Protein AF-A0A8S3Q4E6-F1 (afdb_monomer_lite)

Foldseek 3Di:
DDDDDDPPPPPPPPPPPPPPLPWDQLQAQFDKDKPAFAVPDCQQGLRLQRPPDLDQECDVNGLKHKHYFQDLKIKMKGFSVDKAFFFKKKFAHHDDPPAQQLPAFKWKWFFEDQDPDPVSVVVGPTQGQDTGHGGDDRMDMGGGPGRRMHRMIMIIHDRDPDPVNSRRMDMTSYMTTIDRQDCPDPVSVPPPDPDDDDDDDDDDDDDDDPDDPPPDPPPPDDPVNVVVVVVVVVVVVVVVVVPPPCPDPVVVPPDPPPPDPPPVVVVVVVVVVVVVVVVVVVVVVVVVVVVVVVVVVVVPD

Organism: Mytilus edulis (NCBI:txid6550)

Sequence (301 aa):
MEGKFMLCVAISIQFDIVLTLGQTNLALNKECRQSSQLFSNSKYSPGVAVDGDTQQKMKQEASCSHTEHYEPFNWWTVDLGQQYTVDTITIYNRADPCCDDRLADYDVLVYNPVISTWEDYNKSTPDICYHHDGISPLVINITCPTGTIGRFVQIYKQNGVDFNITEQPLTLCEVEVYGPRNLTDPADTVIETTTGNILSTDESICQCPCVSSAFAWSSNYTKEELQIIMSEELEDLKRELRVRRSILTSSLRKLNSAGDNRTSSKSIGIAAAIFLIIVVCLIILLDLIRLKSIKVKRKTF

pLDDT: mean 74.48, std 20.51, range [30.3, 98.5]

Radius of gyration: 36.15 Å; chains: 1; bounding box: 124×59×102 Å

Structure (mmCIF, N/CA/C/O backbone):
data_AF-A0A8S3Q4E6-F1
#
_entry.id   AF-A0A8S3Q4E6-F1
#
loop_
_atom_site.group_PDB
_atom_site.id
_atom_site.type_symbol
_atom_site.label_atom_id
_atom_site.label_alt_id
_atom_site.label_comp_id
_atom_site.label_asym_id
_atom_site.label_entity_id
_atom_site.label_seq_id
_atom_site.pdbx_PDB_ins_code
_atom_site.Cartn_x
_atom_site.Cartn_y
_atom_site.Cartn_z
_atom_site.occupancy
_atom_site.B_iso_or_equiv
_atom_site.auth_seq_id
_atom_site.auth_comp_id
_atom_site.auth_asym_id
_atom_site.auth_atom_id
_atom_site.pdbx_PDB_model_num
ATOM 1 N N . MET A 1 1 ? -52.135 -29.597 50.156 1.00 36.91 1 MET A N 1
ATOM 2 C CA . MET A 1 1 ? -52.258 -30.431 48.943 1.00 3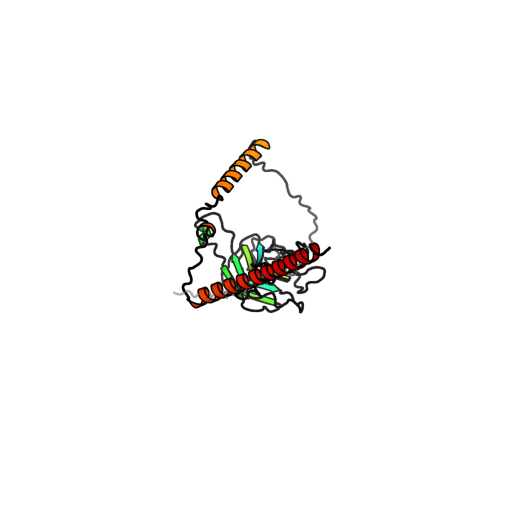6.91 1 MET A CA 1
ATOM 3 C C . MET A 1 1 ? -53.313 -29.761 48.077 1.00 36.91 1 MET A C 1
ATOM 5 O O . MET A 1 1 ? -54.443 -29.705 48.522 1.00 36.91 1 MET A O 1
ATOM 9 N N . GLU A 1 2 ? -53.065 -29.104 46.953 1.00 40.19 2 GLU A N 1
ATOM 10 C CA . GLU A 1 2 ? -51.882 -28.845 46.132 1.00 40.19 2 GLU A CA 1
ATOM 11 C C . GLU A 1 2 ? -52.171 -27.537 45.375 1.00 40.19 2 GLU A C 1
ATOM 13 O O . GLU A 1 2 ? -53.298 -27.314 44.933 1.00 40.19 2 GLU A O 1
ATOM 18 N N . GLY A 1 3 ? -51.173 -26.662 45.249 1.00 41.66 3 GLY A N 1
ATOM 19 C CA . GLY A 1 3 ? -51.249 -25.501 44.367 1.00 41.66 3 GLY A CA 1
ATOM 20 C C . GLY A 1 3 ? -50.955 -25.903 42.922 1.00 41.66 3 GLY A C 1
ATOM 21 O O . GLY A 1 3 ? -50.083 -26.731 42.674 1.00 41.66 3 GLY A O 1
ATOM 22 N N . LYS A 1 4 ? -51.648 -25.287 41.964 1.00 48.62 4 LYS A N 1
ATOM 23 C CA . LYS A 1 4 ? -51.261 -25.269 40.545 1.00 48.62 4 LYS A CA 1
ATOM 24 C C . LYS A 1 4 ? -51.321 -23.815 40.085 1.00 48.62 4 LYS A C 1
ATOM 26 O O . LYS A 1 4 ? -52.395 -23.253 39.931 1.00 48.62 4 LYS A O 1
ATOM 31 N N . PHE A 1 5 ? -50.208 -23.104 40.251 1.00 38.41 5 PHE A N 1
ATOM 32 C CA . PHE A 1 5 ? -49.251 -22.788 39.183 1.00 38.41 5 PHE A CA 1
ATOM 33 C C . PHE A 1 5 ? -49.909 -22.072 38.002 1.00 38.41 5 PHE A C 1
ATOM 35 O O . PHE A 1 5 ? -50.321 -22.665 37.010 1.00 38.41 5 PHE A O 1
ATOM 42 N N . MET A 1 6 ? -49.971 -20.752 38.166 1.00 41.91 6 MET A N 1
ATOM 43 C CA . MET A 1 6 ? -50.102 -19.757 37.116 1.00 41.91 6 MET A CA 1
ATOM 44 C C . MET A 1 6 ? -48.942 -19.949 36.130 1.00 41.91 6 MET A C 1
ATOM 46 O O . MET A 1 6 ? -47.801 -19.596 36.429 1.00 41.91 6 MET A O 1
ATOM 50 N N . LEU A 1 7 ? -49.217 -20.562 34.979 1.00 35.97 7 LEU A N 1
ATOM 51 C CA . LEU A 1 7 ? -48.253 -20.672 33.890 1.00 35.97 7 LEU A CA 1
ATOM 52 C C . LEU A 1 7 ? -48.203 -19.312 33.180 1.00 35.97 7 LEU A C 1
ATOM 54 O O . LEU A 1 7 ? -48.937 -19.053 32.230 1.00 35.97 7 LEU A O 1
ATOM 58 N N . CYS A 1 8 ? -47.375 -18.405 33.694 1.00 38.16 8 CYS A N 1
ATOM 59 C CA . CYS A 1 8 ? -46.964 -17.230 32.942 1.00 38.16 8 CYS A CA 1
ATOM 60 C C . CYS A 1 8 ? -46.037 -17.743 31.836 1.00 38.16 8 CYS A C 1
ATOM 62 O O . CYS A 1 8 ? -44.874 -18.055 32.089 1.00 38.16 8 CYS A O 1
ATOM 64 N N . VAL A 1 9 ? -46.570 -17.930 30.628 1.00 40.38 9 VAL A N 1
ATOM 65 C CA . VAL A 1 9 ? -45.743 -18.177 29.447 1.00 40.38 9 VAL A CA 1
ATOM 66 C C . VAL A 1 9 ? -45.017 -16.865 29.171 1.00 40.38 9 VAL A C 1
ATOM 68 O O . VAL A 1 9 ? -45.508 -16.004 28.447 1.00 40.38 9 VAL A O 1
ATOM 71 N N . ALA A 1 10 ? -43.857 -16.688 29.800 1.00 41.94 10 ALA A N 1
ATOM 72 C CA . ALA A 1 10 ? -42.862 -15.756 29.317 1.00 41.94 10 ALA A CA 1
ATOM 73 C C . ALA A 1 10 ? -42.408 -16.310 27.966 1.00 41.94 10 ALA A C 1
ATOM 75 O O . ALA A 1 10 ? -41.518 -17.156 27.888 1.00 41.94 10 ALA A O 1
ATOM 76 N N . ILE A 1 11 ? -43.091 -15.891 26.899 1.00 41.22 11 ILE A N 1
ATOM 77 C CA . ILE A 1 11 ? -42.547 -15.975 25.552 1.00 41.22 11 ILE A CA 1
ATOM 78 C C . ILE A 1 11 ? -41.305 -15.097 25.621 1.00 41.22 11 ILE A C 1
ATOM 80 O O . ILE A 1 11 ? -41.383 -13.872 25.548 1.00 41.22 11 ILE A O 1
ATOM 84 N N . SER A 1 12 ? -40.167 -15.733 25.882 1.00 44.69 12 SER A N 1
ATOM 85 C CA . SER A 1 12 ? -38.865 -15.140 25.660 1.00 44.69 12 SER A CA 1
ATOM 86 C C . SER A 1 12 ? -38.784 -14.984 24.150 1.00 44.69 12 SER A C 1
ATOM 88 O O . SER A 1 12 ? -38.392 -15.893 23.424 1.00 44.69 12 SER A O 1
ATOM 90 N N . ILE A 1 13 ? -39.308 -13.860 23.662 1.00 44.09 13 ILE A N 1
ATOM 91 C CA . ILE A 1 13 ? -38.964 -13.358 22.347 1.00 44.09 13 ILE A CA 1
ATOM 92 C C . ILE A 1 13 ? -37.502 -12.994 22.525 1.00 44.09 13 ILE A C 1
ATOM 94 O O . ILE A 1 13 ? -37.169 -11.910 23.003 1.00 44.09 13 ILE A O 1
ATOM 98 N N . GLN A 1 14 ? -36.637 -13.965 22.257 1.00 45.12 14 GLN A N 1
ATOM 99 C CA . GLN A 1 14 ? -35.240 -13.714 22.009 1.00 45.12 14 GLN A CA 1
ATOM 100 C C . GLN A 1 14 ? -35.260 -12.885 20.732 1.00 45.12 14 GLN A C 1
ATOM 102 O O . GLN A 1 14 ? -35.326 -13.393 19.617 1.00 45.12 14 GLN A O 1
ATOM 107 N N . PHE A 1 15 ? -35.401 -11.575 20.927 1.00 41.41 15 PHE A N 1
ATOM 108 C CA . PHE A 1 15 ? -35.005 -10.587 19.959 1.00 41.41 15 PHE A CA 1
ATOM 109 C C . PHE A 1 15 ? -33.514 -10.853 19.783 1.00 41.41 15 PHE A C 1
ATOM 111 O O . PHE A 1 15 ? -32.678 -10.269 20.471 1.00 41.41 15 PHE A O 1
ATOM 118 N N . ASP A 1 16 ? -33.191 -11.780 18.885 1.00 42.78 16 ASP A N 1
ATOM 119 C CA . ASP A 1 16 ? -31.965 -11.713 18.122 1.00 42.78 16 ASP A CA 1
ATOM 120 C C . ASP A 1 16 ? -32.090 -10.403 17.351 1.00 42.78 16 ASP A C 1
ATOM 122 O O . ASP A 1 16 ? -32.522 -10.339 16.199 1.00 42.78 16 ASP A O 1
ATOM 126 N N . ILE A 1 17 ? -31.790 -9.309 18.052 1.00 41.97 17 ILE A N 1
ATOM 127 C CA . ILE A 1 17 ? -31.285 -8.112 17.430 1.00 41.97 17 ILE A CA 1
ATOM 128 C C . ILE A 1 17 ? -30.020 -8.623 16.751 1.00 41.97 17 ILE A C 1
ATOM 130 O O . ILE A 1 17 ? -28.937 -8.661 17.331 1.00 41.97 17 ILE A O 1
ATOM 134 N N . VAL A 1 18 ? -30.178 -9.062 15.505 1.00 43.50 18 VAL A N 1
ATOM 135 C CA . VAL A 1 18 ? -29.136 -8.912 14.511 1.00 43.50 18 VAL A CA 1
ATOM 136 C C . VAL A 1 18 ? -28.958 -7.403 14.441 1.00 43.50 18 VAL A C 1
ATOM 138 O O . VAL A 1 18 ? -29.589 -6.711 13.648 1.00 43.50 18 VAL A O 1
ATOM 141 N N . LEU A 1 19 ? -28.162 -6.872 15.372 1.00 44.94 19 LEU A N 1
ATOM 142 C CA . LEU A 1 19 ? -27.438 -5.642 15.162 1.00 44.94 19 LEU A CA 1
ATOM 143 C C . LEU A 1 19 ? -26.653 -5.976 13.905 1.00 44.94 19 LEU A C 1
ATOM 145 O O . LEU A 1 19 ? -25.631 -6.657 13.960 1.00 44.94 19 LEU A O 1
ATOM 149 N N . THR A 1 20 ? -27.180 -5.572 12.753 1.00 46.16 20 THR A N 1
ATOM 150 C CA . THR A 1 20 ? -26.345 -5.290 11.602 1.00 46.16 20 THR A CA 1
ATOM 151 C C . THR A 1 20 ? -25.416 -4.196 12.099 1.00 46.16 20 THR A C 1
ATOM 153 O O . THR A 1 20 ? -25.747 -3.012 12.033 1.00 46.16 20 THR A O 1
ATOM 156 N N . LEU A 1 21 ? -24.326 -4.605 12.754 1.00 58.53 21 LEU A N 1
ATOM 157 C CA . LEU A 1 21 ? -23.203 -3.752 13.074 1.00 58.53 21 LEU A CA 1
ATOM 158 C C . LEU A 1 21 ? -22.780 -3.225 11.714 1.00 58.53 21 LEU A C 1
ATOM 160 O O . LEU A 1 21 ? -22.199 -3.957 10.917 1.00 58.53 21 LEU A O 1
ATOM 164 N N . GLY A 1 22 ? -23.215 -2.005 11.397 1.00 66.12 22 GLY A N 1
ATOM 165 C CA . GLY A 1 22 ? -22.770 -1.345 10.185 1.00 66.12 22 GLY A CA 1
ATOM 166 C C . GLY A 1 22 ? -21.251 -1.363 10.218 1.00 66.12 22 GLY A C 1
ATOM 167 O O . GLY A 1 22 ? -20.666 -1.061 11.255 1.00 66.12 22 GLY A O 1
ATOM 168 N N . GLN A 1 23 ? -20.629 -1.789 9.131 1.00 73.56 23 GLN A N 1
ATOM 169 C CA . GLN A 1 23 ? -19.192 -1.651 8.979 1.00 73.56 23 GLN A CA 1
ATOM 170 C C . GLN A 1 23 ? -18.914 -0.220 8.516 1.00 73.56 23 GLN A C 1
ATOM 172 O O . GLN A 1 23 ? -19.626 0.306 7.658 1.00 73.56 23 GLN A O 1
ATOM 177 N N . THR A 1 24 ? -17.908 0.418 9.103 1.00 85.88 24 THR A N 1
ATOM 178 C CA . THR A 1 24 ? -17.432 1.740 8.676 1.00 85.88 24 THR A CA 1
ATOM 179 C C . THR A 1 24 ? -16.111 1.568 7.932 1.00 85.88 24 THR A C 1
ATOM 181 O O . THR A 1 24 ? -15.313 0.713 8.313 1.00 85.88 24 THR A O 1
ATOM 184 N N . ASN A 1 25 ? -15.871 2.370 6.886 1.00 94.62 25 ASN A N 1
ATOM 185 C CA . ASN A 1 25 ? -14.547 2.451 6.268 1.00 94.62 25 ASN A CA 1
ATOM 186 C C . ASN A 1 25 ? -13.591 3.201 7.213 1.00 94.62 25 ASN A C 1
ATOM 188 O O . ASN A 1 25 ? -13.600 4.429 7.291 1.00 94.62 25 ASN A O 1
ATOM 192 N N . LEU A 1 26 ? -12.772 2.441 7.930 1.00 95.62 26 LEU A N 1
ATOM 193 C CA . LEU A 1 26 ? -11.795 2.894 8.915 1.00 95.62 26 LEU A CA 1
ATOM 194 C C . LEU A 1 26 ? -10.615 3.647 8.285 1.00 95.62 26 LEU A C 1
ATOM 196 O O . LEU A 1 26 ? -9.946 4.409 8.983 1.00 95.62 26 LEU A O 1
ATOM 200 N N . ALA A 1 27 ? -10.344 3.426 6.995 1.00 97.38 27 ALA A N 1
ATOM 201 C CA . ALA A 1 27 ? -9.222 4.035 6.283 1.00 97.38 27 ALA A CA 1
ATOM 202 C C . ALA A 1 27 ? -9.534 5.436 5.741 1.00 97.38 27 ALA A C 1
ATOM 204 O O . ALA A 1 27 ? -8.603 6.195 5.478 1.00 97.38 27 ALA A O 1
ATOM 205 N N . LEU A 1 28 ? -10.816 5.798 5.619 1.00 96.81 28 LEU A N 1
ATOM 206 C CA . LEU A 1 28 ? -11.255 7.046 4.996 1.00 96.81 28 LEU A CA 1
ATOM 207 C C . LEU A 1 28 ? -10.559 8.275 5.612 1.00 96.81 28 LEU A C 1
ATOM 209 O O . LEU A 1 28 ? -10.665 8.536 6.814 1.00 96.81 28 LEU A O 1
ATOM 213 N N . ASN A 1 29 ? -9.874 9.046 4.763 1.00 96.38 29 ASN A N 1
ATOM 214 C CA . ASN A 1 29 ? -9.105 10.251 5.086 1.00 96.38 29 ASN A CA 1
ATOM 215 C C . ASN A 1 29 ? -8.030 10.063 6.173 1.00 96.38 29 ASN A C 1
ATOM 217 O O . ASN A 1 29 ? -7.667 11.017 6.869 1.00 96.38 29 ASN A O 1
ATOM 221 N N . LYS A 1 30 ? -7.525 8.839 6.355 1.00 96.75 30 LYS A N 1
ATOM 222 C CA . LYS A 1 30 ? -6.446 8.559 7.303 1.00 96.75 30 LYS A CA 1
ATOM 223 C C . LYS A 1 30 ? -5.068 8.864 6.719 1.00 96.75 30 LYS A C 1
ATOM 225 O O . LYS A 1 30 ? -4.860 8.949 5.510 1.00 96.75 30 LYS A O 1
ATOM 230 N N . GLU A 1 31 ? -4.100 9.014 7.616 1.00 97.56 31 GLU A N 1
ATOM 231 C CA . GLU A 1 31 ? -2.704 9.260 7.261 1.00 97.56 31 GLU A CA 1
ATOM 232 C C . GLU A 1 31 ? -2.115 8.051 6.527 1.00 97.56 31 GLU A C 1
ATOM 234 O O . GLU A 1 31 ? -2.154 6.924 7.025 1.00 97.56 31 GLU A O 1
ATOM 239 N N . CYS A 1 32 ? -1.529 8.293 5.355 1.00 97.69 32 CYS A N 1
ATOM 240 C CA . CYS A 1 32 ? -0.968 7.244 4.509 1.00 97.69 32 CYS A CA 1
ATOM 241 C C . CYS A 1 32 ? 0.498 7.515 4.161 1.00 97.69 32 CYS A C 1
ATOM 243 O O . CYS A 1 32 ? 0.961 8.656 4.104 1.00 97.69 32 CYS A O 1
ATOM 245 N N . ARG A 1 33 ? 1.248 6.445 3.899 1.00 97.12 33 ARG A N 1
ATOM 246 C CA . ARG A 1 33 ? 2.645 6.470 3.452 1.00 97.12 33 ARG A CA 1
ATOM 247 C C . ARG A 1 33 ? 2.837 5.467 2.326 1.00 97.12 33 ARG A C 1
ATOM 249 O O . ARG A 1 33 ? 2.123 4.479 2.243 1.00 97.12 33 ARG A O 1
ATOM 256 N N . GLN A 1 34 ? 3.833 5.701 1.490 1.00 96.94 34 GLN A N 1
ATOM 257 C CA . GLN A 1 34 ? 4.255 4.761 0.456 1.00 96.94 34 GLN A CA 1
ATOM 258 C C . GLN A 1 34 ? 5.774 4.799 0.311 1.00 96.94 34 GLN A C 1
ATOM 260 O O . GLN A 1 34 ? 6.409 5.755 0.765 1.00 96.94 34 GLN A O 1
ATOM 265 N N . SER A 1 35 ? 6.341 3.761 -0.300 1.00 95.19 35 SER A N 1
ATOM 266 C CA . SER A 1 35 ? 7.788 3.576 -0.465 1.00 95.19 35 SER A CA 1
ATOM 267 C C . SER A 1 35 ? 8.458 4.760 -1.159 1.00 95.19 35 SER A C 1
ATOM 269 O O . SER A 1 35 ? 9.470 5.292 -0.699 1.00 95.19 35 SER A O 1
ATOM 271 N N . SER A 1 36 ? 7.823 5.227 -2.225 1.00 94.50 36 SER A N 1
ATOM 272 C CA . SER A 1 36 ? 8.218 6.377 -3.019 1.00 94.50 36 SER A CA 1
ATOM 273 C C . SER A 1 36 ? 6.991 6.979 -3.695 1.00 94.50 36 SER A C 1
ATOM 275 O O . SER A 1 36 ? 5.903 6.411 -3.666 1.00 94.50 36 SER A O 1
ATOM 277 N N . GLN A 1 37 ? 7.149 8.152 -4.298 1.00 93.69 37 GLN A N 1
ATOM 278 C CA . GLN A 1 37 ? 6.070 8.849 -4.987 1.00 93.69 37 GLN A CA 1
ATOM 279 C C . GLN A 1 37 ? 6.543 9.259 -6.372 1.00 93.69 37 GLN A C 1
ATOM 281 O O . GLN A 1 37 ? 7.567 9.938 -6.484 1.00 93.69 37 GLN A O 1
ATOM 286 N N . LEU A 1 38 ? 5.771 8.901 -7.400 1.00 91.75 38 LEU A N 1
ATOM 287 C CA . LEU A 1 38 ? 6.118 9.173 -8.792 1.00 91.75 38 LEU A CA 1
ATOM 288 C C . LEU A 1 38 ? 6.429 10.664 -9.014 1.00 91.75 38 LEU A C 1
ATOM 290 O O . LEU A 1 38 ? 5.589 11.542 -8.781 1.00 91.75 38 LEU A O 1
ATOM 294 N N . PHE A 1 39 ? 7.647 10.953 -9.470 1.00 89.06 39 PHE A N 1
ATOM 295 C CA . PHE A 1 39 ? 8.175 12.298 -9.726 1.00 89.06 39 PHE A CA 1
ATOM 296 C C . PHE A 1 39 ? 8.054 13.278 -8.548 1.00 89.06 39 PHE A C 1
ATOM 298 O O . PHE A 1 39 ? 8.027 14.494 -8.761 1.00 89.06 39 PHE A O 1
ATOM 305 N N . SER A 1 40 ? 7.930 12.780 -7.313 1.00 89.06 40 SER A N 1
ATOM 306 C CA . SER A 1 40 ? 7.630 13.596 -6.127 1.00 89.06 40 SER A CA 1
ATOM 307 C C . SER A 1 40 ? 6.394 14.492 -6.303 1.00 89.06 40 SER A C 1
ATOM 309 O O . SER A 1 40 ? 6.276 15.548 -5.683 1.00 89.06 40 SER A O 1
ATOM 311 N N . ASN A 1 41 ? 5.447 14.085 -7.152 1.00 89.62 41 ASN A N 1
ATOM 312 C CA . ASN A 1 41 ? 4.272 14.879 -7.492 1.00 89.62 41 ASN A CA 1
ATOM 313 C C . ASN A 1 41 ? 3.132 14.584 -6.514 1.00 89.62 41 ASN A C 1
ATOM 315 O O . ASN A 1 41 ? 2.706 13.437 -6.403 1.00 89.62 41 ASN A O 1
ATOM 319 N N . SER A 1 42 ? 2.624 15.612 -5.827 1.00 88.88 42 SER A N 1
ATOM 320 C CA . SER A 1 42 ? 1.563 15.477 -4.816 1.00 88.88 42 SER A CA 1
ATOM 321 C C . SER A 1 42 ? 0.270 14.861 -5.352 1.00 88.88 42 SER A C 1
ATOM 323 O O . SER A 1 42 ? -0.508 14.321 -4.575 1.00 88.88 42 SER A O 1
ATOM 325 N N . LYS A 1 43 ? 0.055 14.887 -6.672 1.00 89.00 43 LYS A N 1
ATOM 326 C CA . LYS A 1 43 ? -1.059 14.181 -7.313 1.00 89.00 43 LYS A CA 1
ATOM 327 C C . LYS A 1 43 ? -1.027 12.673 -7.046 1.00 89.00 43 LYS A C 1
ATOM 329 O O . LYS A 1 43 ? -2.071 12.082 -6.853 1.00 89.00 43 LYS A O 1
ATOM 334 N N . TYR A 1 44 ? 0.152 12.061 -6.981 1.00 92.75 44 TYR A N 1
ATOM 335 C CA . TYR A 1 44 ? 0.305 10.616 -6.766 1.00 92.75 44 TYR A CA 1
ATOM 336 C C . TYR A 1 44 ? 0.556 10.262 -5.298 1.00 92.75 44 TYR A C 1
ATOM 338 O O . TYR A 1 44 ? 1.182 9.241 -5.001 1.00 92.75 44 TYR A O 1
ATOM 346 N N . SER A 1 45 ? 0.143 11.146 -4.386 1.00 94.62 45 SER A N 1
ATOM 347 C CA . SER A 1 45 ? 0.340 10.958 -2.952 1.00 94.62 45 SER A CA 1
ATOM 348 C C . SER A 1 45 ? -0.388 9.714 -2.442 1.00 94.62 45 SER A C 1
ATOM 350 O O . SER A 1 45 ? -1.394 9.315 -3.021 1.00 94.62 45 SER A O 1
ATOM 352 N N . PRO A 1 46 ? 0.083 9.088 -1.353 1.00 97.12 46 PRO A N 1
ATOM 353 C CA . PRO A 1 46 ? -0.549 7.879 -0.837 1.00 97.12 46 PRO A CA 1
ATOM 354 C C . PRO A 1 46 ? -1.977 8.122 -0.324 1.00 97.12 46 PRO A C 1
ATOM 356 O O . PRO A 1 46 ? -2.771 7.191 -0.322 1.00 97.12 46 PRO A O 1
ATOM 359 N N . GLY A 1 47 ? -2.310 9.350 0.094 1.00 96.62 47 GLY A N 1
ATOM 360 C CA . GLY A 1 47 ? -3.616 9.682 0.674 1.00 96.62 47 GLY A CA 1
ATOM 361 C C . GLY A 1 47 ? -4.781 9.687 -0.319 1.00 96.62 47 GLY A C 1
ATOM 362 O O . GLY A 1 47 ? -5.916 9.552 0.113 1.00 96.62 47 GLY A O 1
ATOM 363 N N . VAL A 1 48 ? -4.522 9.785 -1.630 1.00 95.19 48 VAL A N 1
ATOM 364 C CA . VAL A 1 48 ? -5.595 9.704 -2.646 1.00 95.19 48 VAL A CA 1
ATOM 365 C C . VAL A 1 48 ? -6.188 8.299 -2.761 1.00 95.19 48 VAL A C 1
ATOM 367 O O . VAL A 1 48 ? -7.194 8.132 -3.418 1.00 95.19 48 VAL A O 1
ATOM 370 N N . ALA A 1 49 ? -5.553 7.288 -2.158 1.00 97.00 49 ALA A N 1
ATOM 371 C CA . ALA A 1 49 ? -6.081 5.927 -2.112 1.00 97.00 49 ALA A CA 1
ATOM 372 C C . ALA A 1 49 ? -7.017 5.691 -0.914 1.00 97.00 49 ALA A C 1
ATOM 374 O O . ALA A 1 49 ? -7.342 4.545 -0.626 1.00 97.00 49 ALA A O 1
ATOM 375 N N . VAL A 1 50 ? -7.355 6.730 -0.148 1.00 97.62 50 VAL A N 1
ATOM 376 C CA . VAL A 1 50 ? -8.305 6.657 0.972 1.00 97.62 50 VAL A CA 1
ATOM 377 C C . VAL A 1 50 ? -9.207 7.893 1.017 1.00 97.62 50 VAL A C 1
ATOM 379 O O . VAL A 1 50 ? -9.657 8.298 2.092 1.00 97.62 50 VAL A O 1
ATOM 382 N N . ASP A 1 51 ? -9.420 8.560 -0.114 1.00 95.31 51 ASP A N 1
ATOM 383 C CA . ASP A 1 51 ? -10.166 9.824 -0.169 1.00 95.31 51 ASP A CA 1
ATOM 384 C C . ASP A 1 51 ? -11.675 9.627 -0.416 1.00 95.31 51 ASP A C 1
ATOM 386 O O . ASP A 1 51 ? -12.456 10.581 -0.319 1.00 95.31 51 ASP A O 1
ATOM 390 N N . GLY A 1 52 ? -12.103 8.382 -0.650 1.00 94.81 52 GLY A N 1
ATOM 391 C CA . GLY A 1 52 ? -13.477 7.996 -0.950 1.00 94.81 52 GLY A CA 1
ATOM 392 C C . GLY A 1 52 ? -13.825 8.003 -2.443 1.00 94.81 52 GLY A C 1
ATOM 393 O O . GLY A 1 52 ? -14.978 7.719 -2.786 1.00 94.81 52 GLY A O 1
ATOM 394 N N . ASP A 1 53 ? -12.887 8.323 -3.343 1.00 92.88 53 ASP A N 1
ATOM 395 C CA . ASP A 1 53 ? -13.088 8.280 -4.794 1.00 92.88 53 ASP A CA 1
ATOM 396 C C . ASP A 1 53 ? -12.668 6.927 -5.386 1.00 92.88 53 ASP A C 1
ATOM 398 O O . ASP A 1 53 ? -11.530 6.688 -5.771 1.00 92.88 53 ASP A O 1
ATOM 402 N N . THR A 1 54 ? -13.642 6.042 -5.596 1.00 93.94 54 THR A N 1
ATOM 403 C CA . THR A 1 54 ? -13.415 4.719 -6.212 1.00 93.94 54 THR A CA 1
ATOM 404 C C . THR A 1 54 ? -13.144 4.765 -7.727 1.00 93.94 54 THR A C 1
ATOM 406 O O . THR A 1 54 ? -13.178 3.735 -8.409 1.00 93.94 54 THR A O 1
ATOM 409 N N . GLN A 1 55 ? -12.887 5.940 -8.317 1.00 90.88 55 GLN A N 1
ATOM 410 C CA . GLN A 1 55 ? -12.561 6.060 -9.737 1.00 90.88 55 GLN A CA 1
ATOM 411 C C . GLN A 1 55 ? -11.212 5.420 -10.081 1.00 90.88 55 GLN A C 1
ATOM 413 O O . GLN A 1 55 ? -10.134 5.927 -9.808 1.00 90.88 55 GLN A O 1
ATOM 418 N N . GLN A 1 56 ? -11.275 4.360 -10.873 1.00 90.75 56 GLN A N 1
ATOM 419 C CA . GLN A 1 56 ? -10.119 3.546 -11.252 1.00 90.75 56 GLN A CA 1
ATOM 420 C C . GLN A 1 56 ? -9.321 4.114 -12.438 1.00 90.75 56 GLN A C 1
ATOM 422 O O . GLN A 1 56 ? -8.895 3.373 -13.324 1.00 90.75 56 GLN A O 1
ATOM 427 N N . LYS A 1 57 ? -9.174 5.438 -12.533 1.00 86.44 57 LYS A N 1
ATOM 428 C CA . LYS A 1 57 ? -8.556 6.104 -13.691 1.00 86.44 57 LYS A CA 1
ATOM 429 C C . LYS A 1 57 ? -7.460 7.056 -13.250 1.00 86.44 57 LYS A C 1
ATOM 431 O O . LYS A 1 57 ? -7.713 7.972 -12.475 1.00 86.44 57 LYS A O 1
ATOM 436 N N . MET A 1 58 ? -6.290 6.959 -13.878 1.00 83.12 58 MET A N 1
ATOM 437 C CA . MET A 1 58 ? -5.264 7.997 -13.770 1.00 83.12 58 MET A CA 1
ATOM 438 C C . MET A 1 58 ? -5.652 9.191 -14.655 1.00 83.12 58 MET A C 1
ATOM 440 O O . MET A 1 58 ? -5.095 9.401 -15.734 1.00 83.12 58 MET A O 1
ATOM 444 N N . LYS A 1 59 ? -6.672 9.961 -14.253 1.00 65.94 59 LYS A N 1
ATOM 445 C CA . LYS A 1 59 ? -7.007 11.238 -14.903 1.00 65.94 59 LYS A CA 1
ATOM 446 C C . LYS A 1 59 ? -5.930 12.289 -14.588 1.00 65.94 59 LYS A C 1
ATOM 448 O O . LYS A 1 59 ? -5.052 12.096 -13.755 1.00 65.94 59 LYS A O 1
ATOM 453 N N . GLN A 1 60 ? -5.995 13.437 -15.271 1.00 59.41 60 GLN A N 1
ATOM 454 C CA . GLN A 1 60 ? -5.106 14.586 -15.011 1.00 59.41 60 GLN A CA 1
ATOM 455 C C . GLN A 1 60 ? -5.213 15.123 -13.566 1.00 59.41 60 GLN A C 1
ATOM 457 O O . GLN A 1 60 ? -4.294 15.798 -13.086 1.00 59.41 60 GLN A O 1
ATOM 462 N N . GLU A 1 61 ? -6.316 14.804 -12.891 1.00 58.59 61 GLU A N 1
ATOM 463 C CA . GLU A 1 61 ? -6.538 14.894 -11.450 1.00 58.59 61 GLU A CA 1
ATOM 464 C C . GLU A 1 61 ? -6.467 13.448 -10.947 1.00 58.59 61 GLU A C 1
ATOM 466 O O . GLU A 1 61 ? -7.285 12.624 -11.345 1.00 58.59 61 GLU A O 1
ATOM 471 N N . ALA A 1 62 ? -5.387 13.089 -10.260 1.00 63.12 62 ALA A N 1
ATOM 472 C CA . ALA A 1 62 ? -5.051 11.696 -9.999 1.00 63.12 62 ALA A CA 1
ATOM 473 C C . ALA A 1 62 ? -5.985 11.094 -8.938 1.00 63.12 62 ALA A C 1
ATOM 475 O O . ALA A 1 62 ? -5.852 11.422 -7.767 1.00 63.12 62 ALA A O 1
ATOM 476 N N . SER A 1 63 ? -6.868 10.186 -9.358 1.00 83.19 63 SER A N 1
ATOM 477 C CA . SER A 1 63 ? -7.678 9.334 -8.471 1.00 83.19 63 SER A CA 1
ATOM 478 C C . SER A 1 63 ? -6.914 8.086 -7.998 1.00 83.19 63 SER A C 1
ATOM 480 O O . SER A 1 63 ? -7.527 7.128 -7.557 1.00 83.19 63 SER A O 1
ATOM 482 N N . CYS A 1 64 ? -5.588 8.017 -8.194 1.00 93.25 64 CYS A N 1
ATOM 483 C CA . CYS A 1 64 ? -4.798 6.872 -7.745 1.00 93.25 64 CYS A CA 1
ATOM 484 C C . CYS A 1 64 ? -3.404 7.275 -7.258 1.00 93.25 64 CYS A C 1
ATOM 486 O O . CYS A 1 64 ? -2.712 8.092 -7.877 1.00 93.25 64 CYS A O 1
ATOM 488 N N . SER A 1 65 ? -2.978 6.643 -6.166 1.00 95.19 65 SER A N 1
ATOM 489 C CA . SER A 1 65 ? -1.605 6.692 -5.662 1.00 95.19 65 SER A CA 1
ATOM 490 C C . SER A 1 65 ? -0.668 5.985 -6.640 1.00 95.19 65 SER A C 1
ATOM 492 O O . SER A 1 65 ? -1.091 5.083 -7.365 1.00 95.19 65 SER A O 1
ATOM 494 N N . HIS A 1 66 ? 0.601 6.391 -6.699 1.00 94.31 66 HIS A N 1
ATOM 495 C CA . HIS A 1 66 ? 1.572 5.764 -7.598 1.00 94.31 66 HIS A CA 1
ATOM 496 C C . HIS A 1 66 ? 2.995 5.892 -7.042 1.00 94.31 66 HIS A C 1
ATOM 498 O O . HIS A 1 66 ? 3.496 7.005 -6.839 1.00 94.31 66 HIS A O 1
ATOM 504 N N . THR A 1 67 ? 3.670 4.756 -6.856 1.00 94.31 67 THR A N 1
ATOM 505 C CA . THR A 1 67 ? 5.090 4.718 -6.470 1.00 94.31 67 THR A CA 1
ATOM 506 C C . THR A 1 67 ? 6.014 5.001 -7.657 1.00 94.31 67 THR A C 1
ATOM 508 O O . THR A 1 67 ? 5.578 5.070 -8.804 1.00 94.31 67 THR A O 1
ATOM 511 N N . GLU A 1 68 ? 7.298 5.242 -7.425 1.00 91.75 68 GLU A N 1
ATOM 512 C CA . GLU A 1 68 ? 8.251 5.493 -8.508 1.00 91.75 68 GLU A CA 1
ATOM 513 C C . GLU A 1 68 ? 8.502 4.232 -9.352 1.00 91.75 68 GLU A C 1
ATOM 515 O O . GLU A 1 68 ? 8.323 3.096 -8.911 1.00 91.75 68 GLU A O 1
ATOM 520 N N . HIS A 1 69 ? 8.915 4.431 -10.602 1.00 86.62 69 HIS A N 1
ATOM 521 C CA . HIS A 1 69 ? 9.343 3.320 -11.443 1.00 86.62 69 HIS A CA 1
ATOM 522 C C . HIS A 1 69 ? 10.685 2.743 -10.978 1.00 86.62 69 HIS A C 1
ATOM 524 O O . HIS A 1 69 ? 11.550 3.473 -10.493 1.00 86.62 69 HIS A O 1
ATOM 530 N N . TYR A 1 70 ? 10.897 1.445 -11.223 1.00 81.25 70 TYR A N 1
ATOM 531 C CA . TYR A 1 70 ? 12.183 0.775 -10.997 1.00 81.25 70 TYR A CA 1
ATOM 532 C C . TYR A 1 70 ? 12.646 0.772 -9.529 1.00 81.25 70 TYR A C 1
ATOM 534 O O . TYR A 1 70 ? 13.840 0.674 -9.240 1.00 81.25 70 TYR A O 1
ATOM 542 N N . GLU A 1 71 ? 11.700 0.862 -8.589 1.00 82.19 71 GLU A N 1
ATOM 543 C CA . GLU A 1 71 ? 11.950 0.592 -7.175 1.00 82.19 71 GLU A CA 1
ATOM 544 C C . GLU A 1 71 ? 11.766 -0.912 -6.892 1.00 82.19 71 GLU A C 1
ATOM 546 O O . GLU A 1 71 ? 10.744 -1.472 -7.285 1.00 82.19 71 GLU A O 1
ATOM 551 N N . PRO A 1 72 ? 12.704 -1.574 -6.188 1.00 75.12 72 PRO A N 1
ATOM 552 C CA . PRO A 1 72 ? 12.642 -3.015 -5.928 1.00 75.12 72 PRO A CA 1
ATOM 553 C C . PRO A 1 72 ? 11.668 -3.423 -4.813 1.00 75.12 72 PRO A C 1
ATOM 555 O O . PRO A 1 72 ? 11.522 -4.609 -4.554 1.00 75.12 72 PRO A O 1
ATOM 558 N N . PHE A 1 73 ? 11.072 -2.486 -4.073 1.00 84.25 73 PHE A N 1
ATOM 559 C CA . PHE A 1 73 ? 10.200 -2.791 -2.933 1.00 84.25 73 PHE A CA 1
ATOM 560 C C . PHE A 1 73 ? 9.075 -1.763 -2.831 1.00 84.25 73 PHE A C 1
ATOM 562 O O . PHE A 1 73 ? 9.123 -0.845 -2.014 1.00 84.25 73 PHE A O 1
ATOM 569 N N . ASN A 1 74 ? 8.056 -1.915 -3.671 1.00 92.44 74 ASN A N 1
ATOM 570 C CA . ASN A 1 74 ? 6.921 -1.001 -3.680 1.00 92.44 74 ASN A CA 1
ATOM 571 C C . ASN A 1 74 ? 5.917 -1.377 -2.592 1.00 92.44 74 ASN A C 1
ATOM 573 O O . ASN A 1 74 ? 5.423 -2.507 -2.546 1.00 92.44 74 ASN A O 1
ATOM 577 N N . TRP A 1 75 ? 5.591 -0.415 -1.736 1.00 95.19 75 TRP A N 1
ATOM 578 C CA . TRP A 1 75 ? 4.609 -0.602 -0.676 1.00 95.19 75 TRP A CA 1
ATOM 579 C C . TRP A 1 75 ? 3.803 0.660 -0.427 1.00 95.19 75 TRP A C 1
ATOM 581 O O . TRP A 1 75 ? 4.268 1.775 -0.659 1.00 95.19 75 TRP A O 1
ATOM 591 N N . TRP A 1 76 ? 2.597 0.460 0.086 1.00 98.06 76 TRP A N 1
ATOM 592 C CA . TRP A 1 76 ? 1.687 1.503 0.535 1.00 98.06 76 TRP A CA 1
ATOM 593 C C . TRP A 1 76 ? 1.105 1.103 1.890 1.00 98.06 76 TRP A C 1
ATOM 595 O O . TRP A 1 76 ? 0.883 -0.079 2.147 1.00 98.06 76 TRP A O 1
ATOM 605 N N . THR A 1 77 ? 0.886 2.065 2.780 1.00 98.06 77 THR A N 1
ATOM 606 C CA . THR A 1 77 ? 0.414 1.825 4.145 1.00 98.06 77 THR A CA 1
ATOM 607 C C . THR A 1 77 ? -0.528 2.928 4.602 1.00 98.06 77 THR A C 1
ATOM 609 O O . THR A 1 77 ? -0.196 4.104 4.463 1.00 98.06 77 THR A O 1
ATOM 612 N N . VAL A 1 78 ? -1.627 2.547 5.250 1.00 98.31 78 VAL A N 1
ATOM 613 C CA . VAL A 1 78 ? -2.510 3.450 6.003 1.00 98.31 78 VAL A CA 1
ATOM 614 C C . VAL A 1 78 ? -2.345 3.241 7.506 1.00 98.31 78 VAL A C 1
ATOM 616 O O . VAL A 1 78 ? -2.252 2.109 7.984 1.00 98.31 78 VAL A O 1
ATOM 619 N N . ASP A 1 79 ? -2.299 4.345 8.250 1.00 97.12 79 ASP A N 1
ATOM 620 C CA . ASP A 1 79 ? -2.386 4.386 9.707 1.00 97.12 79 ASP A CA 1
ATOM 621 C C . ASP A 1 79 ? -3.834 4.666 10.125 1.00 97.12 79 ASP A C 1
ATOM 623 O O . ASP A 1 79 ? -4.313 5.793 10.017 1.00 97.12 79 ASP A O 1
ATOM 627 N N . LEU A 1 80 ? -4.528 3.661 10.660 1.00 95.62 80 LEU A N 1
ATOM 628 C CA . LEU A 1 80 ? -5.916 3.796 11.113 1.00 95.62 80 LEU A CA 1
ATOM 629 C C . LEU A 1 80 ? -6.058 4.747 12.325 1.00 95.62 80 LEU A C 1
ATOM 631 O O . LEU A 1 80 ? -7.167 5.105 12.722 1.00 95.62 80 LEU A O 1
ATOM 635 N N . GLY A 1 81 ? -4.943 5.176 12.927 1.00 93.06 81 GLY A N 1
ATOM 636 C CA . GLY A 1 81 ? -4.860 6.087 14.071 1.00 93.06 81 GLY A CA 1
ATOM 637 C C . GLY A 1 81 ? -4.867 5.365 15.418 1.00 93.06 81 GLY A C 1
ATOM 638 O O . GLY A 1 81 ? -4.209 5.799 16.365 1.00 93.06 81 GLY A O 1
ATOM 639 N N . GLN A 1 82 ? -5.541 4.219 15.489 1.00 89.94 82 GLN A N 1
ATOM 640 C CA . GLN A 1 82 ? -5.563 3.318 16.637 1.00 89.94 82 GLN A CA 1
ATOM 641 C C . GLN A 1 82 ? -5.725 1.866 16.175 1.00 89.94 82 GLN A C 1
ATOM 643 O O . GLN A 1 82 ? -5.823 1.588 14.984 1.00 89.94 82 GLN A O 1
ATOM 648 N N . GLN A 1 83 ? -5.708 0.934 17.121 1.00 91.31 83 GLN A N 1
ATOM 649 C CA . GLN A 1 83 ? -5.884 -0.482 16.834 1.00 91.31 83 GLN A CA 1
ATOM 650 C C . GLN A 1 83 ? -7.367 -0.800 16.587 1.00 91.31 83 GLN A C 1
ATOM 652 O O . GLN A 1 83 ? -8.212 -0.480 17.422 1.00 91.31 83 GLN A O 1
ATOM 657 N N . TYR A 1 84 ? -7.665 -1.468 15.472 1.00 92.31 84 TYR A N 1
ATOM 658 C CA . TYR A 1 84 ? -8.995 -1.974 15.136 1.00 92.31 84 TYR A CA 1
ATOM 659 C C . TYR A 1 84 ? -8.957 -3.479 14.882 1.00 92.31 84 TYR A C 1
ATOM 661 O O . TYR A 1 84 ? -7.925 -4.041 14.513 1.00 92.31 84 TYR A O 1
ATOM 669 N N . THR A 1 85 ? -10.110 -4.123 15.061 1.00 92.19 85 THR A N 1
ATOM 670 C CA . THR A 1 85 ? -10.363 -5.423 14.430 1.00 92.19 85 THR A CA 1
ATOM 671 C C . THR A 1 85 ? -10.646 -5.169 12.954 1.00 92.19 85 THR A C 1
ATOM 673 O O . THR A 1 85 ? -11.473 -4.314 12.641 1.00 92.19 85 THR A O 1
ATOM 676 N N . VAL A 1 86 ? -9.941 -5.864 12.064 1.00 94.19 86 VAL A N 1
ATOM 677 C CA . VAL A 1 86 ? -10.079 -5.711 10.611 1.00 94.19 86 VAL A CA 1
ATOM 678 C C . VAL A 1 86 ? -10.728 -6.971 10.051 1.00 94.19 86 VAL A C 1
ATOM 680 O O . VAL A 1 86 ? -10.150 -8.052 10.139 1.00 94.19 86 VAL A O 1
ATOM 683 N N . ASP A 1 87 ? -11.917 -6.822 9.470 1.00 94.00 87 ASP A N 1
ATOM 684 C CA . ASP A 1 87 ? -12.697 -7.934 8.920 1.00 94.00 87 ASP A CA 1
ATOM 685 C C . ASP A 1 87 ? -12.486 -8.059 7.411 1.00 94.00 87 ASP A C 1
ATOM 687 O O . ASP A 1 87 ? -12.173 -9.134 6.892 1.00 94.00 87 ASP A O 1
ATOM 691 N N . THR A 1 88 ? -12.672 -6.950 6.692 1.00 96.50 88 THR A N 1
ATOM 692 C CA . THR A 1 88 ? -12.630 -6.929 5.230 1.00 96.50 88 THR A CA 1
ATOM 693 C C . THR A 1 88 ? -11.869 -5.726 4.709 1.00 96.50 88 THR A C 1
ATOM 695 O O . THR A 1 88 ? -11.941 -4.638 5.274 1.00 96.50 88 THR A O 1
ATOM 698 N N . ILE A 1 89 ? -11.154 -5.920 3.607 1.00 98.25 89 ILE A N 1
ATOM 699 C CA . ILE A 1 89 ? -10.427 -4.864 2.903 1.00 98.25 89 ILE A CA 1
ATOM 700 C C . ILE A 1 89 ? -10.861 -4.902 1.441 1.00 98.25 89 ILE A C 1
ATOM 702 O O . ILE A 1 89 ? -10.864 -5.970 0.829 1.00 98.25 89 ILE A O 1
ATOM 706 N N . THR A 1 90 ? -11.203 -3.752 0.876 1.00 98.50 90 THR A N 1
ATOM 707 C CA . THR A 1 90 ? -11.495 -3.614 -0.552 1.00 98.50 90 THR A CA 1
ATOM 708 C C . THR A 1 90 ? -10.394 -2.798 -1.202 1.00 98.50 90 THR A C 1
ATOM 710 O O . THR A 1 90 ? -10.084 -1.705 -0.740 1.00 98.50 90 THR A O 1
ATOM 713 N N . ILE A 1 91 ? -9.800 -3.312 -2.276 1.00 98.50 91 ILE A N 1
ATOM 714 C CA . ILE A 1 91 ? -8.778 -2.605 -3.056 1.00 98.50 91 ILE A CA 1
ATOM 715 C C . ILE A 1 91 ? -9.324 -2.343 -4.459 1.00 98.50 91 ILE A C 1
ATOM 717 O O . ILE A 1 91 ? -9.759 -3.269 -5.146 1.00 98.50 91 ILE A O 1
ATOM 721 N N . TYR A 1 92 ? -9.251 -1.091 -4.902 1.00 97.06 92 TYR A N 1
ATOM 722 C CA . TYR A 1 92 ? -9.586 -0.663 -6.255 1.00 97.06 92 TYR A CA 1
ATOM 723 C C . TYR A 1 92 ? -8.290 -0.445 -7.039 1.00 97.06 92 TYR A C 1
ATOM 725 O O . TYR A 1 92 ? -7.531 0.498 -6.799 1.00 97.06 92 TYR A O 1
ATOM 733 N N . ASN A 1 93 ? -8.033 -1.343 -7.987 1.00 95.06 93 ASN A N 1
ATOM 734 C CA . ASN A 1 93 ? -6.892 -1.283 -8.895 1.00 95.06 93 ASN A CA 1
ATOM 735 C C . ASN A 1 93 ? -7.107 -0.204 -9.975 1.00 95.06 93 ASN A C 1
ATOM 737 O O . ASN A 1 93 ? -8.218 0.279 -10.194 1.00 95.06 93 ASN A O 1
ATOM 741 N N . ARG A 1 94 ? -6.052 0.153 -10.700 1.00 93.00 94 ARG A N 1
ATOM 742 C CA . ARG A 1 94 ? -6.116 0.997 -11.892 1.00 93.00 94 ARG A CA 1
ATOM 743 C C . ARG A 1 94 ? -6.764 0.242 -13.059 1.00 93.00 94 ARG A C 1
ATOM 745 O O . ARG A 1 94 ? -6.381 -0.881 -13.349 1.00 93.00 94 ARG A O 1
ATOM 752 N N . ALA A 1 95 ? -7.678 0.891 -13.781 1.00 90.31 95 ALA A N 1
ATOM 753 C CA . ALA A 1 95 ? -8.413 0.315 -14.915 1.00 90.31 95 ALA A CA 1
ATOM 754 C C . ALA A 1 95 ? -7.969 0.828 -16.299 1.00 90.31 95 ALA A C 1
ATOM 756 O O . ALA A 1 95 ? -8.655 0.601 -17.298 1.00 90.31 95 ALA A O 1
ATOM 757 N N . ASP A 1 96 ? -6.855 1.561 -16.387 1.00 86.19 96 ASP A N 1
ATOM 758 C CA . ASP A 1 96 ? -6.343 2.026 -17.679 1.00 86.19 96 ASP A CA 1
ATOM 759 C C . ASP A 1 96 ? -5.689 0.862 -18.463 1.00 86.19 96 ASP A C 1
ATOM 761 O O . ASP A 1 96 ? -4.847 0.170 -17.889 1.00 86.19 96 ASP A O 1
ATOM 765 N N . PRO A 1 97 ? -5.938 0.702 -19.783 1.00 78.00 97 PRO A N 1
ATOM 766 C CA . PRO A 1 97 ? -5.491 -0.454 -20.591 1.00 78.00 97 PRO A CA 1
ATOM 767 C C . PRO A 1 97 ? -3.974 -0.640 -20.800 1.00 78.00 97 PRO A C 1
ATOM 769 O O . PRO A 1 97 ? -3.561 -1.378 -21.691 1.00 78.00 97 PRO A O 1
ATOM 772 N N . CYS A 1 98 ? -3.131 0.104 -20.089 1.00 82.19 98 CYS A N 1
ATOM 773 C CA . CYS A 1 98 ? -1.673 0.067 -20.226 1.00 82.19 98 CYS A CA 1
ATOM 774 C C . CYS A 1 98 ? -0.961 -0.599 -19.049 1.00 82.19 98 CYS A C 1
ATOM 776 O O . CYS A 1 98 ? 0.269 -0.691 -19.066 1.00 82.19 98 CYS A O 1
ATOM 778 N N . CYS A 1 99 ? -1.703 -0.816 -17.964 1.00 85.12 99 CYS A N 1
ATOM 779 C CA . CYS A 1 99 ? -1.132 -0.734 -16.631 1.00 85.12 99 CYS A CA 1
ATOM 780 C C . CYS A 1 99 ? -1.980 -1.427 -15.550 1.00 85.12 99 CYS A C 1
ATOM 782 O O . CYS A 1 99 ? -1.615 -1.347 -14.378 1.00 85.12 99 CYS A O 1
ATOM 784 N N . ASP A 1 100 ? -3.130 -2.002 -15.907 1.00 82.06 100 ASP A N 1
ATOM 785 C CA . ASP A 1 100 ? -4.024 -2.720 -14.990 1.00 82.06 100 ASP A CA 1
ATOM 786 C C . ASP A 1 100 ? -3.406 -4.040 -14.501 1.00 82.06 100 ASP A C 1
ATOM 788 O O . ASP A 1 100 ? -3.703 -4.504 -13.402 1.00 82.06 100 ASP A O 1
ATOM 792 N N . ASP A 1 101 ? -2.455 -4.572 -15.266 1.00 87.19 101 ASP A N 1
ATOM 793 C CA . ASP A 1 101 ? -1.636 -5.740 -14.959 1.00 87.19 101 ASP A CA 1
ATOM 794 C C . ASP A 1 101 ? -0.583 -5.519 -13.858 1.00 87.19 101 ASP A C 1
ATOM 796 O O . ASP A 1 101 ? 0.015 -6.481 -13.377 1.00 87.19 101 ASP A O 1
ATOM 800 N N . ARG A 1 102 ? -0.356 -4.270 -13.426 1.00 89.69 102 ARG A N 1
ATOM 801 C CA . ARG A 1 102 ? 0.729 -3.933 -12.486 1.00 89.69 102 ARG A CA 1
ATOM 802 C C . ARG A 1 102 ? 0.473 -4.326 -11.041 1.00 89.69 102 ARG A C 1
ATOM 804 O O . ARG A 1 102 ? 1.429 -4.548 -10.286 1.00 89.69 102 ARG A O 1
ATOM 811 N N . LEU A 1 103 ? -0.791 -4.379 -10.622 1.00 92.75 103 LEU A N 1
ATOM 812 C CA . LEU A 1 103 ? -1.141 -4.901 -9.307 1.00 92.75 103 LEU A CA 1
ATOM 813 C C . LEU A 1 103 ? -1.154 -6.426 -9.391 1.00 92.75 103 LEU A C 1
ATOM 815 O O . LEU A 1 103 ? -2.126 -7.046 -9.811 1.00 92.75 103 LEU A O 1
ATOM 819 N N . ALA A 1 104 ? -0.020 -7.002 -9.026 1.00 91.56 104 ALA A N 1
ATOM 820 C CA . ALA A 1 104 ? 0.238 -8.426 -9.052 1.00 91.56 104 ALA A CA 1
ATOM 821 C C . ALA A 1 104 ? 1.232 -8.787 -7.951 1.00 91.56 104 ALA A C 1
ATOM 823 O O . ALA A 1 104 ? 2.014 -7.910 -7.554 1.00 91.56 104 ALA A O 1
ATOM 824 N N . ASP A 1 105 ? 1.187 -10.045 -7.507 1.00 91.25 105 ASP A N 1
ATOM 825 C CA . ASP A 1 105 ? 2.125 -10.658 -6.557 1.00 91.25 105 ASP A CA 1
ATOM 826 C C . ASP A 1 105 ? 2.361 -9.772 -5.321 1.00 91.25 105 ASP A C 1
ATOM 828 O O . ASP A 1 105 ? 3.359 -9.054 -5.227 1.00 91.25 105 ASP A O 1
ATOM 832 N N . TYR A 1 106 ? 1.411 -9.736 -4.386 1.00 93.31 106 TYR A N 1
ATOM 833 C CA . TYR A 1 106 ? 1.485 -8.856 -3.214 1.00 93.31 106 TYR A CA 1
ATOM 834 C C . TYR A 1 106 ? 0.864 -9.471 -1.964 1.00 93.31 106 TYR A C 1
ATOM 836 O O . TYR A 1 106 ? -0.024 -10.322 -2.025 1.00 93.31 106 TYR A O 1
ATOM 844 N N . ASP A 1 107 ? 1.309 -8.965 -0.819 1.00 95.12 107 ASP A N 1
ATOM 845 C CA . ASP A 1 107 ? 0.755 -9.281 0.489 1.00 95.12 107 ASP A CA 1
ATOM 846 C C . ASP A 1 107 ? -0.008 -8.085 1.054 1.00 95.12 107 ASP A C 1
ATOM 848 O O . ASP A 1 107 ? 0.391 -6.928 0.888 1.00 95.12 107 ASP A O 1
ATOM 852 N N . VAL A 1 108 ? -1.096 -8.378 1.762 1.00 97.62 108 VAL A N 1
ATOM 853 C CA . VAL A 1 108 ? -1.800 -7.426 2.618 1.00 97.62 108 VAL A CA 1
ATOM 854 C C . VAL A 1 108 ? -1.517 -7.793 4.062 1.00 97.62 108 VAL A C 1
ATOM 856 O O . VAL A 1 108 ? -1.916 -8.852 4.554 1.00 97.62 108 VAL A O 1
ATOM 859 N N . LEU A 1 109 ? -0.810 -6.899 4.735 1.00 95.75 109 LEU A N 1
ATOM 860 C CA . LEU A 1 109 ? -0.322 -7.057 6.093 1.00 95.75 109 LEU A CA 1
ATOM 861 C C . LEU A 1 109 ? -1.126 -6.162 7.029 1.00 95.75 109 LEU A C 1
ATOM 863 O O . LEU A 1 109 ? -1.354 -4.990 6.729 1.00 95.75 109 LEU A O 1
ATOM 867 N N . VAL A 1 110 ? -1.502 -6.694 8.187 1.00 95.69 110 VAL A N 1
ATOM 868 C CA . VAL A 1 110 ? -2.141 -5.937 9.265 1.00 95.69 110 VAL A CA 1
ATOM 869 C C . VAL A 1 110 ? -1.269 -6.052 10.506 1.00 95.69 110 VAL A C 1
ATOM 871 O O . VAL A 1 110 ? -0.914 -7.151 10.927 1.00 95.69 110 VAL A O 1
ATOM 874 N N . TYR A 1 111 ? -0.858 -4.920 11.076 1.00 92.19 111 TYR A N 1
ATOM 875 C CA . TYR A 1 111 ? 0.092 -4.937 12.188 1.00 92.19 111 TYR A CA 1
ATOM 876 C C . TYR A 1 111 ? -0.034 -3.742 13.128 1.00 92.19 111 TYR A C 1
ATOM 878 O O . TYR A 1 111 ? -0.708 -2.745 12.863 1.00 92.19 111 TYR A O 1
ATOM 886 N N . ASN A 1 112 ? 0.633 -3.858 14.272 1.00 88.69 112 ASN A N 1
ATOM 887 C CA . ASN A 1 112 ? 0.761 -2.805 15.272 1.00 88.69 112 ASN A CA 1
ATOM 888 C C . ASN A 1 112 ? 2.204 -2.281 15.282 1.00 88.69 112 ASN A C 1
ATOM 890 O O . ASN A 1 112 ? 3.125 -3.034 14.956 1.00 88.69 112 ASN A O 1
ATOM 894 N N . PRO A 1 113 ? 2.431 -1.007 15.645 1.00 76.25 113 PRO A N 1
ATOM 895 C CA . PRO A 1 113 ? 3.787 -0.490 15.758 1.00 76.25 113 PRO A CA 1
ATOM 896 C C . PRO A 1 113 ? 4.553 -1.269 16.832 1.00 76.25 113 PRO A C 1
ATOM 898 O O . PRO A 1 113 ? 3.995 -1.601 17.879 1.00 76.25 113 PRO A O 1
ATOM 901 N N . VAL A 1 114 ? 5.836 -1.540 16.582 1.00 68.19 114 VAL A N 1
ATOM 902 C CA . VAL A 1 114 ? 6.712 -2.183 17.568 1.00 68.19 114 VAL A CA 1
ATOM 903 C C . VAL A 1 114 ? 6.886 -1.229 18.750 1.00 68.19 114 VAL A C 1
ATOM 905 O O . VAL A 1 114 ? 7.470 -0.154 18.603 1.00 68.19 114 VAL A O 1
ATOM 908 N N . ILE A 1 115 ? 6.363 -1.599 19.917 1.00 61.84 115 ILE A N 1
ATOM 909 C CA . ILE A 1 115 ? 6.653 -0.906 21.177 1.00 61.84 115 ILE A CA 1
ATOM 910 C C . ILE A 1 115 ? 8.025 -1.409 21.650 1.00 61.84 115 ILE A C 1
ATOM 912 O O . ILE A 1 115 ? 8.385 -2.557 21.423 1.00 61.84 115 ILE A O 1
ATOM 916 N N . SER A 1 116 ? 8.865 -0.526 22.185 1.00 59.09 116 SER A N 1
ATOM 917 C CA . SER A 1 116 ? 10.329 -0.666 22.274 1.00 59.09 116 SER A CA 1
ATOM 918 C C . SER A 1 116 ? 10.869 -1.706 23.273 1.00 59.09 116 SER A C 1
ATOM 920 O O . SER A 1 116 ? 11.997 -1.569 23.752 1.00 59.09 116 SER A O 1
ATOM 922 N N . THR A 1 117 ? 10.116 -2.760 23.591 1.00 64.00 117 THR A N 1
ATOM 923 C CA . THR A 1 117 ? 10.609 -3.865 24.418 1.00 64.00 117 THR A CA 1
ATOM 924 C C . THR A 1 117 ? 10.993 -5.080 23.572 1.00 64.00 117 THR A C 1
ATOM 926 O O . THR A 1 117 ? 10.433 -5.358 22.513 1.00 64.00 117 THR A O 1
ATOM 929 N N . TRP A 1 118 ? 11.979 -5.840 24.051 1.00 59.62 118 TRP A N 1
ATOM 930 C CA . TRP A 1 118 ? 12.414 -7.093 23.423 1.00 59.62 118 TRP A CA 1
ATOM 931 C C . TRP A 1 118 ? 11.295 -8.155 23.366 1.00 59.62 118 TRP A C 1
ATOM 933 O O . TRP A 1 118 ? 11.297 -9.016 22.489 1.00 59.62 118 TRP A O 1
ATOM 943 N N . GLU A 1 119 ? 10.316 -8.083 24.272 1.00 59.81 119 GLU A N 1
ATOM 944 C CA . GLU A 1 119 ? 9.142 -8.966 24.297 1.00 59.81 119 GLU A CA 1
ATOM 945 C C . GLU A 1 119 ? 8.107 -8.597 23.221 1.00 59.81 119 GLU A C 1
ATOM 947 O O . GLU A 1 119 ? 7.445 -9.487 22.681 1.00 59.81 119 GLU A O 1
ATOM 952 N N . ASP A 1 120 ? 8.017 -7.317 22.853 1.00 58.56 120 ASP A N 1
ATOM 953 C CA . ASP A 1 120 ? 7.120 -6.819 21.805 1.00 58.56 120 ASP A CA 1
ATOM 954 C C . ASP A 1 120 ? 7.628 -7.152 20.395 1.00 58.56 120 ASP A C 1
ATOM 956 O O . ASP A 1 120 ? 6.825 -7.425 19.505 1.00 58.56 120 ASP A O 1
ATOM 960 N N . TYR A 1 121 ? 8.948 -7.233 20.195 1.00 53.28 121 TYR A N 1
ATOM 961 C CA . TYR A 1 121 ? 9.560 -7.598 18.907 1.00 53.28 121 TYR A CA 1
ATOM 962 C C . TYR A 1 121 ? 9.118 -8.984 18.400 1.00 53.28 121 TYR A C 1
ATOM 964 O O . TYR A 1 121 ? 8.894 -9.182 17.209 1.00 53.28 121 TYR A O 1
ATOM 972 N N . ASN A 1 122 ? 8.934 -9.953 19.304 1.00 51.34 122 ASN A N 1
ATOM 973 C CA . ASN A 1 122 ? 8.462 -11.295 18.940 1.00 51.34 122 ASN A CA 1
ATOM 974 C C . ASN A 1 122 ? 6.935 -11.377 18.742 1.00 51.34 122 ASN A C 1
ATOM 976 O O . ASN A 1 122 ? 6.447 -12.393 18.254 1.00 51.34 122 ASN A O 1
ATOM 980 N N . LYS A 1 123 ? 6.181 -10.336 19.123 1.00 54.78 123 LYS A N 1
ATOM 981 C CA . LYS A 1 123 ? 4.729 -10.205 18.893 1.00 54.78 123 LYS A CA 1
ATOM 982 C C . LYS A 1 123 ? 4.389 -9.247 17.754 1.00 54.78 123 LYS A C 1
ATOM 984 O O . LYS A 1 123 ? 3.227 -9.134 17.382 1.00 54.78 123 LYS A O 1
ATOM 989 N N . SER A 1 124 ? 5.382 -8.551 17.212 1.00 56.88 124 SER A N 1
ATOM 990 C CA . SER A 1 124 ? 5.216 -7.580 16.135 1.00 56.88 124 SER A CA 1
ATOM 991 C C . SER A 1 124 ? 5.390 -8.182 14.743 1.00 56.88 124 SER A C 1
ATOM 993 O O . SER A 1 124 ? 5.631 -7.438 13.792 1.00 56.88 124 SER A O 1
ATOM 995 N N . THR A 1 125 ? 5.336 -9.509 14.600 1.00 62.22 125 THR A N 1
ATOM 996 C CA . THR A 1 125 ? 5.281 -10.111 13.268 1.00 62.22 125 THR A CA 1
ATOM 997 C C . THR A 1 125 ? 3.966 -9.676 12.631 1.00 62.22 125 THR A C 1
ATOM 999 O O . THR A 1 125 ? 2.923 -9.922 13.237 1.00 62.22 125 THR A O 1
ATOM 1002 N N . PRO A 1 126 ? 3.988 -8.994 11.476 1.00 72.38 126 PRO A N 1
ATOM 1003 C CA . PRO A 1 126 ? 2.760 -8.566 10.831 1.00 72.38 126 PRO A CA 1
ATOM 1004 C C . PRO A 1 126 ? 1.891 -9.783 10.515 1.00 72.38 126 PRO A C 1
ATOM 1006 O O . PRO A 1 126 ? 2.389 -10.769 9.966 1.00 72.38 126 PRO A O 1
ATOM 1009 N N . ASP A 1 127 ? 0.606 -9.710 10.858 1.00 82.94 127 ASP A N 1
ATOM 1010 C CA . ASP A 1 127 ? -0.345 -10.735 10.456 1.00 82.94 127 ASP A CA 1
ATOM 1011 C C . ASP A 1 127 ? -0.583 -10.581 8.955 1.00 82.94 127 ASP A C 1
ATOM 1013 O O . ASP A 1 127 ? -0.969 -9.512 8.469 1.00 82.94 127 ASP A O 1
ATOM 1017 N N . ILE A 1 128 ? -0.345 -11.654 8.202 1.00 91.06 128 ILE A N 1
ATOM 1018 C CA . ILE A 1 128 ? -0.712 -11.699 6.789 1.00 91.06 128 ILE A CA 1
ATOM 1019 C C . ILE A 1 128 ? -2.233 -11.852 6.740 1.00 91.06 128 ILE A C 1
ATOM 1021 O O . ILE A 1 128 ? -2.762 -12.932 7.003 1.00 91.06 128 ILE A O 1
ATOM 1025 N N . CYS A 1 129 ? -2.938 -10.765 6.425 1.00 95.25 129 CYS A N 1
ATOM 1026 C CA . CYS A 1 129 ? -4.379 -10.810 6.189 1.00 95.25 129 CYS A CA 1
ATOM 1027 C C . CYS A 1 129 ? -4.674 -11.526 4.869 1.00 95.25 129 CYS A C 1
ATOM 1029 O O . CYS A 1 129 ? -5.599 -12.332 4.788 1.00 95.25 129 CYS A O 1
ATOM 1031 N N . TYR A 1 130 ? -3.887 -11.245 3.831 1.00 97.00 130 TYR A N 1
ATOM 1032 C CA . TYR A 1 130 ? -4.111 -11.811 2.510 1.00 97.00 130 TYR A CA 1
ATOM 1033 C C . TYR A 1 130 ? -2.827 -11.890 1.703 1.00 97.00 130 TYR A C 1
ATOM 1035 O O . TYR A 1 130 ? -1.932 -11.063 1.856 1.00 97.00 130 TYR A O 1
ATOM 1043 N N . HIS A 1 131 ? -2.780 -12.885 0.830 1.00 95.31 131 HIS A N 1
ATOM 1044 C CA . HIS A 1 131 ? -1.701 -13.126 -0.108 1.00 95.31 131 HIS A CA 1
ATOM 1045 C C . HIS A 1 131 ? -2.314 -13.315 -1.497 1.00 95.31 131 HIS A C 1
ATOM 1047 O O . HIS A 1 131 ? -3.300 -14.047 -1.643 1.00 95.31 131 HIS A O 1
ATOM 1053 N N . HIS A 1 132 ? -1.753 -12.634 -2.493 1.00 93.94 132 HIS A N 1
ATOM 1054 C CA . HIS A 1 132 ? -2.217 -12.673 -3.872 1.00 93.94 132 HIS A CA 1
ATOM 1055 C C . HIS A 1 132 ? -1.090 -13.065 -4.821 1.00 93.94 132 HIS A C 1
ATOM 1057 O O . HIS A 1 132 ? -0.081 -12.366 -4.883 1.00 93.94 132 HIS A O 1
ATOM 1063 N N . ASP A 1 133 ? -1.325 -14.112 -5.610 1.00 91.94 133 ASP A N 1
ATOM 1064 C CA . ASP A 1 133 ? -0.456 -14.540 -6.705 1.00 91.94 133 ASP A CA 1
ATOM 1065 C C . ASP A 1 133 ? -1.039 -14.114 -8.059 1.00 91.94 133 ASP A C 1
ATOM 1067 O O . ASP A 1 133 ? -2.231 -14.301 -8.330 1.00 91.94 133 ASP A O 1
ATOM 1071 N N . GLY A 1 134 ? -0.180 -13.634 -8.955 1.00 89.75 134 GLY A N 1
ATOM 1072 C CA . GLY A 1 134 ? -0.543 -13.224 -10.306 1.00 89.75 134 GLY A CA 1
ATOM 1073 C C . GLY A 1 134 ? -1.237 -11.864 -10.368 1.00 89.75 134 GLY A C 1
ATOM 1074 O O . GLY A 1 134 ? -1.197 -11.080 -9.425 1.00 89.75 134 GLY A O 1
ATOM 1075 N N . ILE A 1 135 ? -1.832 -11.565 -11.528 1.00 90.56 135 ILE A N 1
ATOM 1076 C CA . ILE A 1 135 ? -2.475 -10.277 -11.822 1.00 90.56 135 ILE A CA 1
ATOM 1077 C C . ILE A 1 135 ? -3.843 -10.186 -11.140 1.00 90.56 135 ILE A C 1
ATOM 1079 O O . ILE A 1 135 ? -4.695 -11.062 -11.314 1.00 90.56 135 ILE A O 1
ATOM 1083 N N . SER A 1 136 ? -4.083 -9.077 -10.443 1.00 93.38 136 SER A N 1
ATOM 1084 C CA . SER A 1 136 ? -5.354 -8.801 -9.782 1.00 93.38 136 SER A CA 1
ATOM 1085 C C . SER A 1 136 ? -6.457 -8.301 -10.715 1.00 93.38 136 SER A C 1
ATOM 1087 O O . SER A 1 136 ? -6.190 -7.606 -11.697 1.00 93.38 136 SER A O 1
ATOM 1089 N N . PRO A 1 137 ? -7.733 -8.577 -10.380 1.00 94.94 137 PRO A N 1
ATOM 1090 C CA . PRO A 1 137 ? -8.865 -7.928 -11.026 1.00 94.94 137 PRO A CA 1
ATOM 1091 C C . PRO A 1 137 ? -8.938 -6.435 -10.661 1.00 94.94 137 PRO A C 1
ATOM 1093 O O . PRO A 1 137 ? -8.174 -5.924 -9.846 1.00 94.94 137 PRO A O 1
ATOM 1096 N N . LEU A 1 138 ? -9.903 -5.725 -11.252 1.00 93.81 138 LEU A N 1
ATOM 1097 C CA . LEU A 1 138 ? -10.107 -4.303 -10.972 1.00 93.81 138 LEU A CA 1
ATOM 1098 C C . LEU A 1 138 ? -10.532 -4.031 -9.525 1.00 93.81 138 LEU A C 1
ATOM 1100 O O . LEU A 1 138 ? -10.092 -3.047 -8.945 1.00 93.81 138 LEU A O 1
ATOM 1104 N N . VAL A 1 139 ? -11.376 -4.875 -8.938 1.00 97.12 139 VAL A N 1
ATOM 1105 C CA . VAL A 1 139 ? -11.823 -4.728 -7.547 1.00 97.12 139 VAL A CA 1
ATOM 1106 C C . VAL A 1 139 ? -11.522 -6.019 -6.809 1.00 97.12 139 VAL A C 1
ATOM 1108 O O . VAL A 1 139 ? -11.946 -7.095 -7.240 1.00 97.12 139 VAL A O 1
ATOM 1111 N N . ILE A 1 140 ? -10.779 -5.908 -5.712 1.00 97.81 140 ILE A N 1
ATOM 1112 C CA . ILE A 1 140 ? -10.333 -7.031 -4.899 1.00 97.81 140 ILE A CA 1
ATOM 1113 C C . ILE A 1 140 ? -11.013 -6.920 -3.538 1.00 97.81 140 ILE A C 1
ATOM 1115 O O . ILE A 1 140 ? -10.710 -6.015 -2.767 1.00 97.81 140 ILE A O 1
ATOM 1119 N N . ASN A 1 141 ? -11.916 -7.855 -3.247 1.00 97.94 141 ASN A N 1
ATOM 1120 C CA . ASN A 1 141 ? -12.562 -7.970 -1.943 1.00 97.94 141 ASN A CA 1
ATOM 1121 C C . ASN A 1 141 ? -11.829 -9.027 -1.121 1.00 97.94 141 ASN A C 1
ATOM 1123 O O . ASN A 1 141 ? -11.798 -10.201 -1.494 1.00 97.94 141 ASN A O 1
ATOM 1127 N N . ILE A 1 142 ? -11.250 -8.603 -0.009 1.00 97.62 142 ILE A N 1
ATOM 1128 C CA . ILE A 1 142 ? -10.426 -9.423 0.869 1.00 97.62 142 ILE A CA 1
ATOM 1129 C C . ILE A 1 142 ? -11.166 -9.617 2.187 1.00 97.62 142 ILE A C 1
ATOM 1131 O O . ILE A 1 142 ? -11.677 -8.662 2.768 1.00 97.62 142 ILE A O 1
ATOM 1135 N N . THR A 1 143 ? -11.189 -10.851 2.681 1.00 96.88 143 THR A N 1
ATOM 1136 C CA . THR A 1 143 ? -11.632 -11.175 4.041 1.00 96.88 143 THR A CA 1
ATOM 1137 C C . THR A 1 143 ? -10.418 -11.622 4.839 1.00 96.88 143 THR A C 1
ATOM 1139 O O . THR A 1 143 ? -9.787 -12.617 4.478 1.00 96.88 143 THR A O 1
ATOM 1142 N N . CYS A 1 144 ? -10.082 -10.887 5.897 1.00 95.44 144 CYS A N 1
ATOM 1143 C CA . CYS A 1 144 ? -8.969 -11.246 6.767 1.00 95.44 144 CYS A CA 1
ATOM 1144 C C . CYS A 1 144 ? -9.335 -12.454 7.652 1.00 95.44 144 CYS A C 1
ATOM 1146 O O . CYS A 1 144 ? -10.518 -12.712 7.908 1.00 95.44 144 CYS A O 1
ATOM 1148 N N . PRO A 1 145 ? -8.339 -13.208 8.154 1.00 95.12 145 PRO A N 1
ATOM 1149 C CA . PRO A 1 145 ? -8.559 -14.213 9.183 1.00 95.12 145 PRO A CA 1
ATOM 1150 C C . PRO A 1 145 ? -9.315 -13.644 10.392 1.00 95.12 145 PRO A C 1
ATOM 1152 O O . PRO A 1 145 ? -9.136 -12.498 10.796 1.00 95.12 145 PRO A O 1
ATOM 1155 N N . THR A 1 146 ? -10.173 -14.458 11.006 1.00 90.38 146 THR A N 1
ATOM 1156 C CA . THR A 1 146 ? -10.951 -14.013 12.167 1.00 90.38 146 THR A CA 1
ATOM 1157 C C . THR A 1 146 ? -10.032 -13.587 13.312 1.00 90.38 146 THR A C 1
ATOM 1159 O O . THR A 1 146 ? -9.162 -14.348 13.731 1.00 90.38 146 THR A O 1
ATOM 1162 N N . GLY A 1 147 ? -10.273 -12.392 13.856 1.00 87.00 147 GLY A N 1
ATOM 1163 C CA . GLY A 1 147 ? -9.482 -11.843 14.956 1.00 87.00 147 GLY A CA 1
ATOM 1164 C C . GLY A 1 147 ? -8.208 -11.116 14.521 1.00 87.00 147 GLY A C 1
ATOM 1165 O O . GLY A 1 147 ? -7.383 -10.821 15.382 1.00 87.00 147 GLY A O 1
ATOM 1166 N N . THR A 1 148 ? -8.041 -10.806 13.229 1.00 92.25 148 THR A N 1
ATOM 1167 C CA . THR A 1 148 ? -6.984 -9.900 12.761 1.00 92.25 148 THR A CA 1
ATOM 1168 C C . THR A 1 148 ? -7.148 -8.524 13.408 1.00 92.25 148 THR A C 1
ATOM 1170 O O . THR A 1 148 ? -8.184 -7.870 13.273 1.00 92.25 148 THR A O 1
ATOM 1173 N N . ILE A 1 149 ? -6.116 -8.084 14.133 1.00 91.25 149 ILE A N 1
ATOM 1174 C CA . ILE A 1 149 ? -6.130 -6.838 14.902 1.00 91.25 149 ILE A CA 1
ATOM 1175 C C . ILE A 1 149 ? -4.870 -6.026 14.593 1.00 91.25 149 ILE A C 1
ATOM 1177 O O . ILE A 1 149 ? -3.747 -6.458 14.858 1.00 91.25 149 ILE A O 1
ATOM 1181 N N . GLY A 1 150 ? -5.044 -4.794 14.118 1.00 92.06 150 GLY A N 1
ATOM 1182 C CA . GLY A 1 150 ? -3.922 -3.919 13.793 1.00 92.06 150 GLY A CA 1
ATOM 1183 C C . GLY A 1 150 ? -4.284 -2.446 13.735 1.00 92.06 150 GLY A C 1
ATOM 1184 O O . GLY A 1 150 ? -5.452 -2.067 13.682 1.00 92.06 150 GLY A O 1
ATOM 1185 N N . ARG A 1 151 ? -3.247 -1.612 13.758 1.00 93.94 151 ARG A N 1
ATOM 1186 C CA . ARG A 1 151 ? -3.332 -0.166 13.523 1.00 93.94 151 ARG A CA 1
ATOM 1187 C C . ARG A 1 151 ? -2.924 0.202 12.101 1.00 93.94 151 ARG A C 1
ATOM 1189 O O . ARG A 1 151 ? -3.424 1.179 11.561 1.00 93.94 151 ARG A O 1
ATOM 1196 N N . PHE A 1 152 ? -2.007 -0.555 11.512 1.00 95.75 152 PHE A N 1
ATOM 1197 C CA . PHE A 1 152 ? -1.504 -0.319 10.168 1.00 95.75 152 PHE A CA 1
ATOM 1198 C C . PHE A 1 152 ? -1.999 -1.410 9.232 1.00 95.75 152 PHE A C 1
ATOM 1200 O O . PHE A 1 152 ? -1.928 -2.591 9.574 1.00 95.75 152 PHE A O 1
ATOM 1207 N N . VAL A 1 153 ? -2.449 -1.003 8.048 1.00 97.62 153 VAL A N 1
ATOM 1208 C CA . VAL A 1 153 ? -2.713 -1.900 6.919 1.00 97.62 153 VAL A CA 1
ATOM 1209 C C . VAL A 1 153 ? -1.722 -1.550 5.822 1.00 97.62 153 VAL A C 1
ATOM 1211 O O . VAL A 1 153 ? -1.647 -0.394 5.406 1.00 97.62 153 VAL A O 1
ATOM 1214 N N . GLN A 1 154 ? -0.942 -2.527 5.372 1.00 97.31 154 GLN A N 1
ATOM 1215 C CA . GLN A 1 154 ? 0.083 -2.350 4.351 1.00 97.31 154 GLN A CA 1
ATOM 1216 C C . GLN A 1 154 ? -0.151 -3.294 3.179 1.00 97.31 154 GLN A C 1
ATOM 1218 O O . GLN A 1 154 ? -0.339 -4.490 3.369 1.00 97.31 154 GLN A O 1
ATOM 1223 N N . ILE A 1 155 ? -0.079 -2.750 1.969 1.00 97.62 155 ILE A N 1
ATOM 1224 C CA . ILE A 1 155 ? -0.038 -3.504 0.720 1.00 97.62 155 ILE A CA 1
ATOM 1225 C C . ILE A 1 155 ? 1.414 -3.488 0.253 1.00 97.62 155 ILE A C 1
ATOM 1227 O O . ILE A 1 155 ? 1.994 -2.420 0.043 1.00 97.62 155 ILE A O 1
ATOM 1231 N N . TYR A 1 156 ? 2.013 -4.667 0.136 1.00 93.38 156 TYR A N 1
ATOM 1232 C CA . TYR A 1 156 ? 3.433 -4.842 -0.144 1.00 93.38 156 TYR A CA 1
ATOM 1233 C C . TYR A 1 156 ? 3.609 -5.735 -1.369 1.00 93.38 156 TYR A C 1
ATOM 1235 O O . TYR A 1 156 ? 3.248 -6.910 -1.325 1.00 93.38 156 TYR A O 1
ATOM 1243 N N . LYS A 1 157 ? 4.164 -5.195 -2.464 1.00 91.06 157 LYS A N 1
ATOM 1244 C CA . LYS A 1 157 ? 4.500 -6.019 -3.632 1.00 91.06 157 LYS A CA 1
ATOM 1245 C C . LYS A 1 157 ? 5.627 -6.976 -3.266 1.00 91.06 157 LYS A C 1
ATOM 1247 O O . LYS A 1 157 ? 6.667 -6.565 -2.750 1.00 91.06 157 LYS A O 1
ATOM 1252 N N . GLN A 1 158 ? 5.419 -8.248 -3.564 1.00 86.25 158 GLN A N 1
ATOM 1253 C CA . GLN A 1 158 ? 6.426 -9.274 -3.409 1.00 86.25 158 GLN A CA 1
ATOM 1254 C C . GLN A 1 158 ? 7.505 -9.116 -4.472 1.00 86.25 158 GLN A C 1
ATOM 1256 O O . GLN A 1 158 ? 7.258 -8.709 -5.609 1.00 86.25 158 GLN A O 1
ATOM 1261 N N . ASN A 1 159 ? 8.718 -9.510 -4.103 1.00 69.38 159 ASN A N 1
ATOM 1262 C CA . ASN A 1 159 ? 9.771 -9.686 -5.082 1.00 69.38 159 ASN A CA 1
ATOM 1263 C C . ASN A 1 159 ? 9.682 -11.075 -5.697 1.00 69.38 159 ASN A C 1
ATOM 1265 O O . ASN A 1 159 ? 10.122 -12.061 -5.105 1.00 69.38 159 ASN A O 1
ATOM 1269 N N . GLY A 1 160 ? 9.131 -11.129 -6.907 1.00 55.03 160 GLY A N 1
ATOM 1270 C CA . GLY A 1 160 ? 9.258 -12.284 -7.781 1.00 55.03 160 GLY A CA 1
ATOM 1271 C C . GLY A 1 160 ? 10.720 -12.562 -8.151 1.00 55.03 160 GLY A C 1
ATOM 1272 O O . GLY A 1 160 ? 11.595 -11.701 -8.088 1.00 55.03 160 GLY A O 1
ATOM 1273 N N . VAL A 1 161 ? 10.999 -13.794 -8.570 1.00 51.59 161 VAL A N 1
ATOM 1274 C CA . VAL A 1 161 ? 12.320 -14.202 -9.091 1.00 51.59 161 VAL A CA 1
ATOM 1275 C C . VAL A 1 161 ? 12.569 -13.618 -10.497 1.00 51.59 161 VAL A C 1
ATOM 1277 O O . VAL A 1 161 ? 13.696 -13.616 -10.997 1.00 51.59 161 VAL A O 1
ATOM 1280 N N . ASP A 1 162 ? 11.518 -13.070 -11.112 1.00 53.47 162 ASP A N 1
ATOM 1281 C CA . ASP A 1 162 ? 11.516 -12.487 -12.444 1.00 53.47 162 ASP A CA 1
ATOM 1282 C C . ASP A 1 162 ? 11.746 -10.970 -12.388 1.00 53.47 162 ASP A C 1
ATOM 1284 O O . ASP A 1 162 ? 10.834 -10.177 -12.148 1.00 53.47 162 ASP A O 1
ATOM 1288 N N . PHE A 1 163 ? 12.979 -10.564 -12.701 1.00 50.97 163 PHE A N 1
ATOM 1289 C CA . PHE A 1 163 ? 13.453 -9.170 -12.743 1.00 50.97 163 PHE A CA 1
ATOM 1290 C C . PHE A 1 163 ? 12.601 -8.204 -13.596 1.00 50.97 163 PHE A C 1
ATOM 1292 O O . PHE A 1 163 ? 12.757 -6.994 -13.489 1.00 50.97 163 PHE A O 1
ATOM 1299 N N . ASN A 1 164 ? 11.715 -8.713 -14.459 1.00 53.50 164 ASN A N 1
ATOM 1300 C CA . ASN A 1 164 ? 10.858 -7.901 -15.329 1.00 53.50 164 ASN A CA 1
ATOM 1301 C C . ASN A 1 164 ? 9.512 -7.511 -14.670 1.00 53.50 164 ASN A C 1
ATOM 1303 O O . ASN A 1 164 ? 8.768 -6.703 -15.224 1.00 53.50 164 ASN A O 1
ATOM 1307 N N . ILE A 1 165 ? 9.190 -8.089 -13.503 1.00 56.12 165 ILE A N 1
ATOM 1308 C CA . ILE A 1 165 ? 7.953 -7.849 -12.731 1.00 56.12 165 ILE A CA 1
ATOM 1309 C C . ILE A 1 165 ? 8.263 -7.099 -11.419 1.00 56.12 165 ILE A C 1
ATOM 1311 O O . ILE A 1 165 ? 7.464 -6.280 -10.966 1.00 56.12 165 ILE A O 1
ATOM 1315 N N . THR A 1 166 ? 9.463 -7.283 -10.856 1.00 55.00 166 THR A N 1
ATOM 1316 C CA . THR A 1 166 ? 9.920 -6.689 -9.579 1.00 55.00 166 THR A CA 1
ATOM 1317 C C . THR A 1 166 ? 10.121 -5.172 -9.588 1.00 55.00 166 THR A C 1
ATOM 1319 O O . THR A 1 166 ? 10.347 -4.573 -8.545 1.00 55.00 166 THR A O 1
ATOM 1322 N N . GLU A 1 167 ? 10.053 -4.536 -10.755 1.00 65.25 167 GLU A N 1
ATOM 1323 C CA . GLU A 1 167 ? 10.297 -3.098 -10.936 1.00 65.25 167 GLU A CA 1
ATOM 1324 C C . GLU A 1 167 ? 9.024 -2.322 -11.312 1.00 65.25 167 GLU A C 1
ATOM 1326 O O . GLU A 1 167 ? 9.075 -1.143 -11.685 1.00 65.25 167 GLU A O 1
ATOM 1331 N N . GLN A 1 168 ? 7.865 -2.985 -11.231 1.00 82.38 168 GLN A N 1
ATOM 1332 C CA . GLN A 1 168 ? 6.590 -2.359 -11.539 1.00 82.38 168 GLN A CA 1
ATOM 1333 C C . GLN A 1 168 ? 6.076 -1.533 -10.354 1.00 82.38 168 GLN A C 1
ATOM 1335 O O . GLN A 1 168 ? 6.029 -2.038 -9.227 1.00 82.38 168 GLN A O 1
ATOM 1340 N N . PRO A 1 169 ? 5.652 -0.281 -10.602 1.00 90.19 169 PRO A N 1
ATOM 1341 C CA . PRO A 1 169 ? 5.144 0.585 -9.552 1.00 90.19 169 PRO A CA 1
ATOM 1342 C C . PRO A 1 169 ? 3.839 0.026 -8.979 1.00 90.19 169 PRO A C 1
ATOM 1344 O O . PRO A 1 169 ? 3.020 -0.551 -9.700 1.00 90.19 169 PRO A O 1
ATOM 1347 N N . LEU A 1 170 ? 3.624 0.254 -7.689 1.00 94.19 170 LEU A N 1
ATOM 1348 C CA . LEU A 1 170 ? 2.349 0.017 -7.032 1.00 94.19 170 LEU A CA 1
ATOM 1349 C C . LEU A 1 170 ? 1.425 1.200 -7.332 1.00 94.19 170 LEU A C 1
ATOM 1351 O O . LEU A 1 170 ? 1.793 2.357 -7.129 1.00 94.19 170 LEU A O 1
ATOM 1355 N N . THR A 1 171 ? 0.235 0.909 -7.856 1.00 94.12 171 THR A N 1
ATOM 1356 C CA . THR A 1 171 ? -0.819 1.900 -8.094 1.00 94.12 171 THR A CA 1
ATOM 1357 C C . THR A 1 171 ? -2.092 1.432 -7.412 1.00 94.12 171 THR A C 1
ATOM 1359 O O . THR A 1 171 ? -2.567 0.336 -7.701 1.00 94.12 171 THR A O 1
ATOM 1362 N N . LEU A 1 172 ? -2.641 2.255 -6.524 1.00 96.69 172 LEU A N 1
ATOM 1363 C CA . LEU A 1 172 ? -3.878 1.964 -5.798 1.00 96.69 172 LEU A CA 1
ATOM 1364 C C . LEU A 1 172 ? -4.805 3.162 -5.945 1.00 96.69 172 LEU A C 1
ATOM 1366 O O . LEU A 1 172 ? -4.386 4.278 -5.629 1.00 96.69 172 LEU A O 1
ATOM 1370 N N . CYS A 1 173 ? -6.011 2.935 -6.459 1.00 95.75 173 CYS A N 1
ATOM 1371 C CA . CYS A 1 173 ? -6.987 4.000 -6.668 1.00 95.75 173 CYS A CA 1
ATOM 1372 C C . CYS A 1 173 ? -7.826 4.253 -5.424 1.00 95.75 173 CYS A C 1
ATOM 1374 O O . CYS A 1 173 ? -8.027 5.398 -5.075 1.00 95.75 173 CYS A O 1
ATOM 1376 N N . GLU A 1 174 ? -8.222 3.199 -4.715 1.00 97.56 174 GLU A N 1
ATOM 1377 C CA . GLU A 1 174 ? -8.878 3.331 -3.415 1.00 97.56 174 GLU A CA 1
ATOM 1378 C C . GLU A 1 174 ? -8.633 2.062 -2.588 1.00 97.56 174 GLU A C 1
ATOM 1380 O O . GLU A 1 174 ? -8.516 0.959 -3.136 1.00 97.56 174 GLU A O 1
ATOM 1385 N N . VAL A 1 175 ? -8.525 2.212 -1.272 1.00 98.50 175 VAL A N 1
ATOM 1386 C CA . VAL A 1 175 ? -8.355 1.143 -0.291 1.00 98.50 175 VAL A CA 1
ATOM 1387 C C . VAL A 1 175 ? -9.312 1.400 0.864 1.00 98.50 175 VAL A C 1
ATOM 1389 O O . VAL A 1 175 ? -9.128 2.306 1.674 1.00 98.50 175 VAL A O 1
ATOM 1392 N N . GLU A 1 176 ? -10.327 0.557 0.970 1.00 98.38 176 GLU A N 1
ATOM 1393 C CA . GLU A 1 176 ? -11.320 0.622 2.034 1.00 98.38 176 GLU A CA 1
ATOM 1394 C C . GLU A 1 176 ? -11.015 -0.463 3.067 1.00 98.38 176 GLU A C 1
ATOM 1396 O O . GLU A 1 176 ? -10.791 -1.621 2.713 1.00 98.38 176 GLU A O 1
ATOM 1401 N N . VAL A 1 177 ? -11.003 -0.106 4.350 1.00 98.00 177 VAL A N 1
ATOM 1402 C CA . VAL A 1 177 ? -10.740 -1.046 5.451 1.00 98.00 177 VAL A CA 1
ATOM 1403 C C . VAL A 1 177 ? -11.955 -1.066 6.356 1.00 98.00 177 VAL A C 1
ATOM 1405 O O . VAL A 1 177 ? -12.341 -0.033 6.886 1.00 98.00 177 VAL A O 1
ATOM 1408 N N . TYR A 1 178 ? -12.540 -2.234 6.572 1.00 95.69 178 TYR A N 1
ATOM 1409 C CA . TYR A 1 178 ? -13.764 -2.392 7.342 1.00 95.69 178 TYR A CA 1
ATOM 1410 C C . TYR A 1 178 ? -13.544 -3.284 8.555 1.00 95.69 178 TYR A C 1
ATOM 1412 O O . TYR A 1 178 ? -12.839 -4.294 8.508 1.00 95.69 178 TYR A O 1
ATOM 1420 N N . GLY A 1 179 ? -14.216 -2.919 9.637 1.00 91.31 179 GLY A N 1
ATOM 1421 C CA . GLY A 1 179 ? -14.278 -3.687 10.868 1.00 91.31 179 GLY A CA 1
ATOM 1422 C C . GLY A 1 179 ? -15.583 -3.415 11.612 1.00 91.31 179 GLY A C 1
ATOM 1423 O O . GLY A 1 179 ? -16.407 -2.610 11.154 1.00 91.31 179 GLY A O 1
ATOM 1424 N N . PRO A 1 180 ? -15.791 -4.062 12.766 1.00 83.81 180 PRO A N 1
ATOM 1425 C CA . PRO A 1 180 ? -16.932 -3.769 13.614 1.00 83.81 180 PRO A CA 1
ATOM 1426 C C . PRO A 1 180 ? -16.851 -2.319 14.103 1.00 83.81 180 PRO A C 1
ATOM 1428 O O . PRO A 1 180 ? -15.791 -1.865 14.536 1.00 83.81 180 PRO A O 1
ATOM 1431 N N . ARG A 1 181 ? -17.985 -1.606 14.069 1.00 71.12 181 ARG A N 1
ATOM 1432 C CA . ARG A 1 181 ? -18.095 -0.239 14.603 1.00 71.12 181 ARG A CA 1
ATOM 1433 C C . ARG A 1 181 ? -17.519 -0.153 16.007 1.00 71.12 181 ARG A C 1
ATOM 1435 O O . ARG A 1 181 ? -17.981 -0.849 16.919 1.00 71.12 181 ARG A O 1
ATOM 1442 N N . ASN A 1 182 ? -16.567 0.752 16.196 1.00 66.62 182 ASN A N 1
ATOM 1443 C CA . ASN A 1 182 ? -16.041 1.033 17.514 1.00 66.62 182 ASN A CA 1
ATOM 1444 C C . ASN A 1 182 ? -16.856 2.172 18.128 1.00 66.62 182 ASN A C 1
ATOM 1446 O O . ASN A 1 182 ? -16.617 3.341 17.854 1.00 66.62 182 ASN A O 1
ATOM 1450 N N . LEU A 1 183 ? -17.807 1.845 19.007 1.00 62.22 183 LEU A N 1
ATOM 1451 C CA . LEU A 1 183 ? -18.676 2.839 19.662 1.00 62.22 183 LEU A CA 1
ATOM 1452 C C . LEU A 1 183 ? -17.918 3.843 20.556 1.00 62.22 183 LEU A C 1
ATOM 1454 O O . LEU A 1 183 ? -18.530 4.762 21.096 1.00 62.22 183 LEU A O 1
ATOM 1458 N N . THR A 1 184 ? -16.606 3.662 20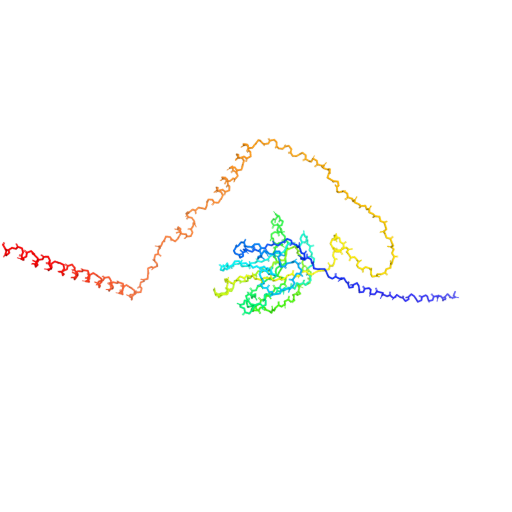.737 1.00 61.91 184 THR A N 1
ATOM 1459 C CA . THR A 1 184 ? -15.728 4.607 21.440 1.00 61.91 184 THR A CA 1
ATOM 1460 C C . THR A 1 184 ? -15.017 5.596 20.509 1.00 61.91 184 THR A C 1
ATOM 1462 O O . THR A 1 184 ? -14.420 6.552 21.001 1.00 61.91 184 THR A O 1
ATOM 1465 N N . ASP A 1 185 ? -15.098 5.412 19.187 1.00 60.00 185 ASP A N 1
ATOM 1466 C CA . ASP A 1 185 ? -14.554 6.335 18.191 1.00 60.00 185 ASP A CA 1
ATOM 1467 C C . ASP A 1 185 ? -15.566 7.468 17.889 1.00 60.00 185 ASP A C 1
ATOM 1469 O O . ASP A 1 185 ? -16.701 7.188 17.476 1.00 60.00 185 ASP A O 1
ATOM 1473 N N . PRO A 1 186 ? -15.182 8.751 18.065 1.00 60.22 186 PRO A N 1
ATOM 1474 C CA . PRO A 1 186 ? -16.011 9.900 17.696 1.00 60.22 186 PRO A CA 1
ATOM 1475 C C . PRO A 1 186 ? -16.448 9.915 16.221 1.00 60.22 186 PRO A C 1
ATOM 1477 O O . PRO A 1 186 ? -17.467 10.526 15.903 1.00 60.22 186 PRO A O 1
ATOM 1480 N N . ALA A 1 187 ? -15.697 9.272 15.318 1.00 58.03 187 ALA A N 1
ATOM 1481 C CA . ALA A 1 187 ? -16.038 9.184 13.897 1.00 58.03 187 ALA A CA 1
ATOM 1482 C C . ALA A 1 187 ? -17.132 8.136 13.597 1.00 58.03 187 ALA A C 1
ATOM 1484 O O . ALA A 1 187 ? -17.876 8.294 12.632 1.00 58.03 187 ALA A O 1
ATOM 1485 N N . ASP A 1 188 ? -17.281 7.109 14.444 1.00 53.59 188 ASP A N 1
ATOM 1486 C CA . ASP A 1 188 ? -18.258 6.015 14.287 1.00 53.59 188 ASP A CA 1
ATOM 1487 C C . ASP A 1 188 ? -19.600 6.279 14.994 1.00 53.59 188 ASP A C 1
ATOM 1489 O O . ASP A 1 188 ? -20.552 5.506 14.852 1.00 53.59 188 ASP A O 1
ATOM 1493 N N . THR A 1 189 ? -19.717 7.362 15.770 1.00 54.53 189 THR A N 1
ATOM 1494 C CA . THR A 1 189 ? -20.885 7.618 16.635 1.00 54.53 189 THR A CA 1
ATOM 1495 C C . THR A 1 189 ? -22.119 8.167 15.901 1.00 54.53 189 THR A C 1
ATOM 1497 O O . THR A 1 189 ? -23.114 8.515 16.543 1.00 54.53 189 THR A O 1
ATOM 1500 N N . VAL A 1 190 ? -22.113 8.223 14.563 1.00 49.44 190 VAL A N 1
ATOM 1501 C CA . VAL A 1 190 ? -23.284 8.632 13.770 1.00 49.44 190 VAL A CA 1
ATOM 1502 C C . VAL A 1 190 ? -24.294 7.484 13.723 1.00 49.44 190 VAL A C 1
ATOM 1504 O O . VAL A 1 190 ? -24.318 6.657 12.812 1.00 49.44 190 VAL A O 1
ATOM 1507 N N . ILE A 1 191 ? -25.155 7.419 14.736 1.00 50.06 191 ILE A N 1
ATOM 1508 C CA . ILE A 1 191 ? -26.355 6.585 14.690 1.00 50.06 191 ILE A CA 1
ATOM 1509 C C . ILE A 1 191 ? -27.351 7.279 13.754 1.00 50.06 191 ILE A C 1
ATOM 1511 O O . ILE A 1 191 ? -28.056 8.204 14.163 1.00 50.06 191 ILE A O 1
ATOM 1515 N N . GLU A 1 192 ? -27.424 6.838 12.495 1.00 46.47 192 GLU A N 1
ATOM 1516 C CA . GLU A 1 192 ? -28.536 7.181 11.605 1.00 46.47 192 GLU A CA 1
ATOM 1517 C C . GLU A 1 192 ? -29.837 6.636 12.200 1.00 46.47 192 GLU A C 1
ATOM 1519 O O . GLU A 1 192 ? -30.228 5.488 11.995 1.00 46.47 192 GLU A O 1
ATOM 1524 N N . THR A 1 193 ? -30.512 7.473 12.984 1.00 36.28 193 THR A N 1
ATOM 1525 C CA . THR A 1 193 ? -31.861 7.186 13.458 1.00 36.28 193 THR A CA 1
ATOM 1526 C C . THR A 1 193 ? -32.819 7.824 12.466 1.00 36.28 193 THR A C 1
ATOM 1528 O O . THR A 1 193 ? -32.984 9.043 12.420 1.00 36.28 193 THR A O 1
ATOM 1531 N N . THR A 1 194 ? -33.417 7.000 11.612 1.00 40.09 194 THR A N 1
ATOM 1532 C CA . THR A 1 194 ? -34.390 7.437 10.616 1.00 40.09 194 THR A CA 1
ATOM 1533 C C . THR A 1 194 ? -35.641 7.994 11.310 1.00 40.09 194 THR A C 1
ATOM 1535 O O . THR A 1 194 ? -36.379 7.275 11.977 1.00 40.09 194 THR A O 1
ATOM 1538 N N . THR A 1 195 ? -35.871 9.293 11.099 1.00 41.47 195 THR A N 1
ATOM 1539 C CA . THR A 1 195 ? -37.139 10.046 11.185 1.00 41.47 195 THR A CA 1
ATOM 1540 C C . THR A 1 195 ? -37.924 10.070 12.504 1.00 41.47 195 THR A C 1
ATOM 1542 O O . THR A 1 195 ? -38.695 9.170 12.822 1.00 41.47 195 THR A O 1
ATOM 1545 N N . GLY A 1 196 ? -37.878 11.235 13.159 1.00 34.03 196 GLY A N 1
ATOM 1546 C CA . GLY A 1 196 ? -38.878 11.701 14.122 1.00 34.03 196 GLY A CA 1
ATOM 1547 C C . GLY A 1 196 ? -38.566 13.116 14.620 1.00 34.03 196 GLY A C 1
ATOM 1548 O O . GLY A 1 196 ? -37.786 13.274 15.548 1.00 34.03 196 GLY A O 1
ATOM 1549 N N . ASN A 1 197 ? -39.152 14.128 13.970 1.00 44.72 197 ASN A N 1
ATOM 1550 C CA . ASN A 1 197 ? -39.092 15.568 14.274 1.00 44.72 197 ASN A CA 1
ATOM 1551 C C . ASN A 1 197 ? -38.849 15.940 15.749 1.00 44.72 197 ASN A C 1
ATOM 1553 O O . ASN A 1 197 ? -39.780 15.812 16.539 1.00 44.72 197 ASN A O 1
ATOM 1557 N N . ILE A 1 198 ? -37.724 16.595 16.059 1.00 38.66 198 ILE A N 1
ATOM 1558 C CA . ILE A 1 198 ? -37.678 17.672 17.062 1.00 38.66 198 ILE A CA 1
ATOM 1559 C C . ILE A 1 198 ? -36.820 18.822 16.514 1.00 38.66 198 ILE A C 1
ATOM 1561 O O . ILE A 1 198 ? -35.660 18.663 16.149 1.00 38.66 198 ILE A O 1
ATOM 1565 N N . LEU A 1 199 ? -37.466 19.981 16.462 1.00 48.62 199 LEU A N 1
ATOM 1566 C CA . LEU A 1 199 ? -36.946 21.317 16.217 1.00 48.62 199 LEU A CA 1
ATOM 1567 C C . LEU A 1 199 ? -35.805 21.648 17.198 1.00 48.62 199 LEU A C 1
ATOM 1569 O O . LEU A 1 199 ? -36.047 21.728 18.399 1.00 48.62 199 LEU A O 1
ATOM 1573 N N . SER A 1 200 ? -34.593 21.893 16.696 1.00 34.56 200 SER A N 1
ATOM 1574 C CA . SER A 1 200 ? -33.498 22.472 17.482 1.00 34.56 200 SER A CA 1
ATOM 1575 C C . SER A 1 200 ? -33.096 23.825 16.899 1.00 34.56 200 SER A C 1
ATOM 1577 O O . SER A 1 200 ? -32.265 23.925 15.998 1.00 34.56 200 SER A O 1
ATOM 1579 N N . THR A 1 201 ? -33.709 24.880 17.425 1.00 42.03 201 THR A N 1
ATOM 1580 C CA . THR A 1 201 ? -33.034 26.169 17.570 1.00 42.03 201 THR A CA 1
ATOM 1581 C C . THR A 1 201 ? -32.034 26.017 18.711 1.00 42.03 201 THR A C 1
ATOM 1583 O O . THR A 1 201 ? -32.476 25.757 19.826 1.00 42.03 201 THR A O 1
ATOM 1586 N N . ASP A 1 202 ? -30.737 26.123 18.444 1.00 34.28 202 ASP A N 1
ATOM 1587 C CA . ASP A 1 202 ? -29.875 27.107 19.111 1.00 34.28 202 ASP A CA 1
ATOM 1588 C C . ASP A 1 202 ? -28.455 27.024 18.537 1.00 34.28 202 ASP A C 1
ATOM 1590 O O . ASP A 1 202 ? -27.833 25.960 18.503 1.00 34.28 202 ASP A O 1
ATOM 1594 N N . GLU A 1 203 ? -27.952 28.164 18.076 1.00 51.56 203 GLU A N 1
ATOM 1595 C CA . GLU A 1 203 ? -26.535 28.359 17.808 1.00 51.56 203 GLU A CA 1
ATOM 1596 C C . GLU A 1 203 ? -25.796 28.339 19.147 1.00 51.56 203 GLU A C 1
ATOM 1598 O O . GLU A 1 203 ? -25.973 29.221 19.981 1.00 51.56 203 GLU A O 1
ATOM 1603 N N . SER A 1 204 ? -24.889 27.385 19.340 1.00 44.84 204 SER A N 1
ATOM 1604 C CA . SER A 1 204 ? -23.806 27.572 20.304 1.00 44.84 204 SER A CA 1
ATOM 1605 C C . SER A 1 204 ? -22.481 27.166 19.679 1.00 44.84 204 SER A C 1
ATOM 1607 O O . SER A 1 204 ? -22.078 26.007 19.613 1.00 44.84 204 SER A O 1
ATOM 1609 N N . ILE A 1 205 ? -21.808 28.200 19.181 1.00 43.66 205 ILE A N 1
ATOM 1610 C CA . ILE A 1 205 ? -20.363 28.246 19.010 1.00 43.66 205 ILE A CA 1
ATOM 1611 C C . ILE A 1 205 ? -19.747 27.868 20.359 1.00 43.66 205 ILE A C 1
ATOM 1613 O O . ILE A 1 205 ? -19.860 28.625 21.321 1.00 43.66 205 ILE A O 1
ATOM 1617 N N . CYS A 1 206 ? -19.077 26.722 20.431 1.00 37.56 206 CYS A N 1
ATOM 1618 C CA . CYS A 1 206 ? -18.199 26.414 21.551 1.00 37.56 206 CYS A CA 1
ATOM 1619 C C . CYS A 1 206 ? -16.748 26.583 21.103 1.00 37.56 206 CYS A C 1
ATOM 1621 O O . CYS A 1 206 ? -16.192 25.756 20.381 1.00 37.56 206 CYS A O 1
ATOM 1623 N N . GLN A 1 207 ? -16.152 27.693 21.551 1.00 39.19 207 GLN A N 1
ATOM 1624 C CA . GLN A 1 207 ? -14.711 27.893 21.639 1.00 39.19 207 GLN A CA 1
ATOM 1625 C C . GLN A 1 207 ? -14.032 26.697 22.325 1.00 39.19 207 GLN A C 1
ATOM 1627 O O . GLN A 1 207 ? -14.397 26.318 23.438 1.00 39.19 207 GLN A O 1
ATOM 1632 N N . CYS A 1 208 ? -12.967 26.179 21.711 1.00 30.30 208 CYS A N 1
ATOM 1633 C CA . CYS A 1 208 ? -12.022 25.304 22.394 1.00 30.30 208 CYS A CA 1
ATOM 1634 C C . CYS A 1 208 ? -11.234 26.114 23.442 1.00 30.30 208 CYS A C 1
ATOM 1636 O O . CYS A 1 208 ? -10.608 27.118 23.085 1.00 30.30 208 CYS A O 1
ATOM 1638 N N . PRO A 1 209 ? -11.195 25.690 24.717 1.00 42.84 209 PRO A N 1
ATOM 1639 C CA . PRO A 1 209 ? -10.303 26.274 25.699 1.00 42.84 209 PRO A CA 1
ATOM 1640 C C . PRO A 1 209 ? -8.870 25.827 25.403 1.00 42.84 209 PRO A C 1
ATOM 1642 O O . PRO A 1 209 ? -8.438 24.743 25.787 1.00 42.84 209 PRO A O 1
ATOM 1645 N N . CYS A 1 210 ? -8.095 26.689 24.750 1.00 50.59 210 CYS A N 1
ATOM 1646 C CA . CYS A 1 210 ? -6.652 26.675 24.917 1.00 50.59 210 CYS A CA 1
ATOM 1647 C C . CYS A 1 210 ? -6.316 27.324 26.271 1.00 50.59 210 CYS A C 1
ATOM 1649 O O . CYS A 1 210 ? -6.199 28.543 26.373 1.00 50.59 210 CYS A O 1
ATOM 1651 N N . VAL A 1 211 ? -6.152 26.514 27.320 1.00 39.97 211 VAL A N 1
ATOM 1652 C CA . VAL A 1 211 ? -5.443 26.925 28.542 1.00 39.97 211 VAL A CA 1
ATOM 1653 C C . VAL A 1 211 ? -4.488 25.810 28.951 1.00 39.97 211 VAL A C 1
ATOM 1655 O O . VAL A 1 211 ? -4.854 24.829 29.586 1.00 39.97 211 VAL A O 1
ATOM 1658 N N . SER A 1 212 ? -3.242 25.998 28.520 1.00 51.69 212 SER A N 1
ATOM 1659 C CA . SER A 1 212 ? -2.028 25.862 29.325 1.00 51.69 212 SER A CA 1
ATOM 1660 C C . SER A 1 212 ? -2.132 25.031 30.612 1.00 51.69 212 SER A C 1
ATOM 1662 O O . SER A 1 212 ? -2.386 25.566 31.691 1.00 51.69 212 SER A O 1
ATOM 1664 N N . SER A 1 213 ? -1.721 23.769 30.536 1.00 42.03 213 SER A N 1
ATOM 1665 C CA . SER A 1 213 ? -0.839 23.231 31.569 1.00 42.03 213 SER A CA 1
ATOM 1666 C C . SER A 1 213 ? 0.592 23.422 31.081 1.00 42.03 213 SER A C 1
ATOM 1668 O O . SER A 1 213 ? 1.117 22.623 30.305 1.00 42.03 213 SER A O 1
ATOM 1670 N N . ALA A 1 214 ? 1.213 24.518 31.513 1.00 39.88 214 ALA A N 1
ATOM 1671 C CA . ALA A 1 214 ? 2.658 24.636 31.509 1.00 39.88 214 ALA A CA 1
ATOM 1672 C C . ALA A 1 214 ? 3.218 23.544 32.434 1.00 39.88 214 ALA A C 1
ATOM 1674 O O . ALA A 1 214 ? 3.406 23.760 33.628 1.00 39.88 214 ALA A O 1
ATOM 1675 N N . PHE A 1 215 ? 3.462 22.354 31.886 1.00 34.94 215 PHE A N 1
ATOM 1676 C CA . PHE A 1 215 ? 4.481 21.480 32.441 1.00 34.94 215 PHE A CA 1
ATOM 1677 C C . PHE A 1 215 ? 5.819 22.114 32.081 1.00 34.94 215 PHE A C 1
ATOM 1679 O O . PHE A 1 215 ? 6.265 22.095 30.936 1.00 34.94 215 PHE A O 1
ATOM 1686 N N . ALA A 1 216 ? 6.410 22.761 33.080 1.00 39.47 216 ALA A N 1
ATOM 1687 C CA . ALA A 1 216 ? 7.766 23.257 33.032 1.00 39.47 216 ALA A CA 1
ATOM 1688 C C . ALA A 1 216 ? 8.720 22.077 32.809 1.00 39.47 216 ALA A C 1
ATOM 1690 O O . ALA A 1 216 ? 9.026 21.330 33.735 1.00 39.47 216 ALA A O 1
ATOM 1691 N N . TRP A 1 217 ? 9.223 21.927 31.588 1.00 36.00 217 TRP A N 1
ATOM 1692 C CA . TRP A 1 217 ? 10.564 21.393 31.391 1.00 36.00 217 TRP A CA 1
ATOM 1693 C C . TRP A 1 217 ? 11.501 22.591 31.360 1.00 36.00 217 TRP A C 1
ATOM 1695 O O . TRP A 1 217 ? 11.801 23.156 30.312 1.00 36.00 217 TRP A O 1
ATOM 1705 N N . SER A 1 218 ? 11.930 23.027 32.544 1.00 42.88 218 SER A N 1
ATOM 1706 C CA . SER A 1 218 ? 13.111 23.873 32.648 1.00 42.88 218 SER A CA 1
ATOM 1707 C C . SER A 1 218 ? 14.339 22.993 32.434 1.00 42.88 218 SER A C 1
ATOM 1709 O O . SER A 1 218 ? 15.000 22.579 33.383 1.00 42.88 218 SER A O 1
ATOM 1711 N N . SER A 1 219 ? 14.652 22.700 31.181 1.00 52.53 219 SER A N 1
ATOM 1712 C CA . SER A 1 219 ? 16.030 22.427 30.807 1.00 52.53 219 SER A CA 1
ATOM 1713 C C . SER A 1 219 ? 16.562 23.718 30.200 1.00 52.53 219 SER A C 1
ATOM 1715 O O . SER A 1 219 ? 16.373 23.994 29.016 1.00 52.53 219 SER A O 1
ATOM 1717 N N . ASN A 1 220 ? 17.140 24.559 31.061 1.00 60.41 220 ASN A N 1
ATOM 1718 C CA . ASN A 1 220 ? 17.931 25.714 30.651 1.00 60.41 220 ASN A CA 1
ATOM 1719 C C . ASN A 1 220 ? 19.184 25.179 29.949 1.00 60.41 220 ASN A C 1
ATOM 1721 O O . ASN A 1 220 ? 20.219 25.008 30.582 1.00 60.41 220 ASN A O 1
ATOM 1725 N N . TYR A 1 221 ? 19.062 24.877 28.662 1.00 59.22 221 TYR A N 1
ATOM 1726 C CA . TYR A 1 221 ? 20.206 24.699 27.787 1.00 59.22 221 TYR A CA 1
ATOM 1727 C C . TYR A 1 221 ? 20.168 25.814 26.756 1.00 59.22 221 TYR A C 1
ATOM 1729 O O . TYR A 1 221 ? 19.199 25.991 26.013 1.00 59.22 221 TYR A O 1
ATOM 1737 N N . THR A 1 222 ? 21.221 26.617 26.762 1.00 66.44 222 THR A N 1
ATOM 1738 C CA . THR A 1 222 ? 21.462 27.625 25.735 1.00 66.44 222 THR A CA 1
ATOM 1739 C C . THR A 1 222 ? 21.633 26.933 24.376 1.00 66.44 222 THR A C 1
ATOM 1741 O O . THR A 1 222 ? 22.005 25.761 24.300 1.00 66.44 222 THR A O 1
ATOM 1744 N N . LYS A 1 223 ? 21.348 27.635 23.267 1.00 64.56 223 LYS A N 1
ATOM 1745 C CA . LYS A 1 223 ? 21.471 27.068 21.903 1.00 64.56 223 LYS A CA 1
ATOM 1746 C C . LYS A 1 223 ? 22.853 26.456 21.628 1.00 64.56 223 LYS A C 1
ATOM 1748 O O . LYS A 1 223 ? 22.953 25.546 20.814 1.00 64.56 223 LYS A O 1
ATOM 1753 N N . GLU A 1 224 ? 23.881 26.937 22.317 1.00 68.06 224 GLU A N 1
ATOM 1754 C CA . GLU A 1 224 ? 25.264 26.466 22.226 1.00 68.06 224 GLU A CA 1
ATOM 1755 C C . GLU A 1 224 ? 25.462 25.109 22.929 1.00 68.06 224 GLU A C 1
ATOM 1757 O O . GLU A 1 224 ? 26.141 24.236 22.394 1.00 68.06 224 GLU A O 1
ATOM 1762 N N . GLU A 1 225 ? 24.797 24.870 24.063 1.00 67.25 225 GLU A N 1
ATOM 1763 C CA . GLU A 1 225 ? 24.865 23.601 24.807 1.00 67.25 225 GLU A CA 1
ATOM 1764 C C . GLU A 1 225 ? 24.127 22.461 24.083 1.00 67.25 225 GLU A C 1
ATOM 1766 O O . GLU A 1 225 ? 24.625 21.338 24.028 1.00 67.25 225 GLU A O 1
ATOM 1771 N N . LEU A 1 226 ? 22.995 22.754 23.430 1.00 60.34 226 LEU A N 1
ATOM 1772 C CA . LEU A 1 226 ? 22.274 21.789 22.580 1.00 60.34 226 LEU A CA 1
ATOM 1773 C C . LEU A 1 226 ? 23.088 21.361 21.349 1.00 60.34 226 LEU A C 1
ATOM 1775 O O . LEU A 1 226 ? 22.978 20.227 20.886 1.00 60.34 226 LEU A O 1
ATOM 1779 N N . GLN A 1 227 ? 23.925 22.258 20.826 1.00 66.06 227 GLN A N 1
ATOM 1780 C CA . GLN A 1 227 ? 24.796 21.971 19.689 1.00 66.06 227 GLN A CA 1
ATOM 1781 C C . GLN A 1 227 ? 25.957 21.045 20.077 1.00 66.06 227 GLN A C 1
ATOM 1783 O O . GLN A 1 227 ? 26.373 20.216 19.267 1.00 66.06 227 GLN A O 1
ATOM 1788 N N . ILE A 1 228 ? 26.437 21.150 21.320 1.00 74.38 228 ILE A N 1
ATOM 1789 C CA . ILE A 1 228 ? 27.481 20.284 21.878 1.00 74.38 228 ILE A CA 1
ATOM 1790 C C . ILE A 1 228 ? 26.926 18.878 22.131 1.00 74.38 228 ILE A C 1
ATOM 1792 O O . ILE A 1 228 ? 27.502 17.917 21.623 1.00 74.38 228 ILE A O 1
ATOM 1796 N N . ILE A 1 229 ? 25.771 18.757 22.796 1.00 70.81 229 ILE A N 1
ATOM 1797 C CA . ILE A 1 229 ? 25.131 17.461 23.100 1.00 70.81 229 ILE A CA 1
ATOM 1798 C C . ILE A 1 229 ? 24.804 16.694 21.810 1.00 70.81 229 ILE A C 1
ATOM 1800 O O . ILE A 1 229 ? 25.156 15.526 21.667 1.00 70.81 229 ILE A O 1
ATOM 1804 N N . MET A 1 230 ? 24.227 17.376 20.816 1.00 73.06 230 MET A N 1
ATOM 1805 C CA . MET A 1 230 ? 23.897 16.758 19.529 1.00 73.06 230 MET A CA 1
ATOM 1806 C C . MET A 1 230 ? 25.145 16.362 18.725 1.00 73.06 230 MET A C 1
ATOM 1808 O O . MET A 1 230 ? 25.098 15.417 17.941 1.00 73.06 230 MET A O 1
ATOM 1812 N N . SER A 1 231 ? 26.275 17.054 18.911 1.00 73.62 231 SER A N 1
ATOM 1813 C CA . SER A 1 231 ? 27.541 16.678 18.271 1.00 73.62 231 SER A CA 1
ATOM 1814 C C . SER A 1 231 ? 28.216 15.475 18.938 1.00 73.62 231 SER A C 1
ATOM 1816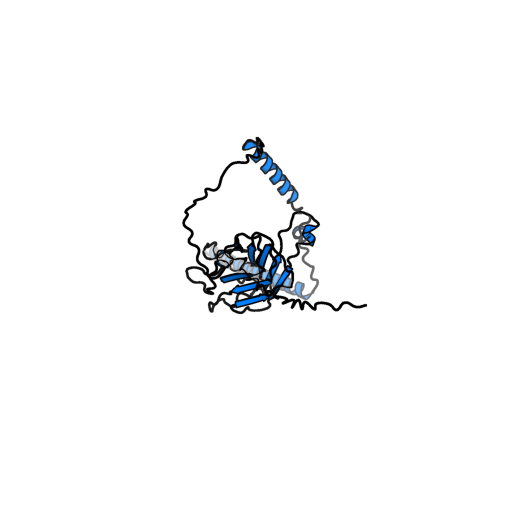 O O . SER A 1 231 ? 28.862 14.689 18.247 1.00 73.62 231 SER A O 1
ATOM 1818 N N . GLU A 1 232 ? 28.030 15.301 20.247 1.00 80.81 232 GLU A N 1
ATOM 1819 C CA . GLU A 1 232 ? 28.582 14.183 21.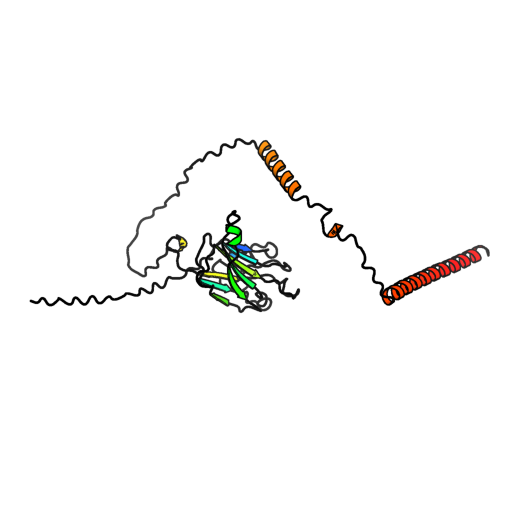014 1.00 80.81 232 GLU A CA 1
ATOM 1820 C C . GLU A 1 232 ? 27.828 12.881 20.716 1.00 80.81 232 GLU A C 1
ATOM 1822 O O . GLU A 1 232 ? 28.454 11.886 20.351 1.00 80.81 232 GLU A O 1
ATOM 1827 N N . GLU A 1 233 ? 26.490 12.919 20.712 1.00 77.44 233 GLU A N 1
ATOM 1828 C CA . GLU A 1 233 ? 25.662 11.773 20.308 1.00 77.44 233 GLU A CA 1
ATOM 1829 C C . GLU A 1 233 ? 25.903 11.377 18.843 1.00 77.44 233 GLU A C 1
ATOM 1831 O O . GLU A 1 233 ? 25.968 10.191 18.518 1.00 77.44 233 GLU A O 1
ATOM 1836 N N . LEU A 1 234 ? 26.112 12.352 17.947 1.00 74.44 234 LEU A N 1
ATOM 1837 C CA . LEU A 1 234 ? 26.439 12.087 16.543 1.00 74.44 234 LEU A CA 1
ATOM 1838 C C . LEU A 1 234 ? 27.808 11.404 16.389 1.00 74.44 234 LEU A C 1
ATOM 1840 O O . LEU A 1 234 ? 27.974 10.546 15.520 1.00 74.44 234 LEU A O 1
ATOM 1844 N N . GLU A 1 235 ? 28.802 11.779 17.195 1.00 76.12 235 GLU A N 1
ATOM 1845 C CA . GLU A 1 235 ? 30.123 11.145 17.162 1.00 76.12 235 GLU A CA 1
ATOM 1846 C C . GLU A 1 235 ? 30.123 9.756 17.808 1.00 76.12 235 GLU A C 1
ATOM 1848 O O . GLU A 1 235 ? 30.827 8.872 17.312 1.00 76.12 235 GLU A O 1
ATOM 1853 N N . ASP A 1 236 ? 29.294 9.508 18.823 1.00 75.94 236 ASP A N 1
ATOM 1854 C CA . ASP A 1 236 ? 29.102 8.162 19.369 1.00 75.94 236 ASP A CA 1
ATOM 1855 C C . ASP A 1 236 ? 28.334 7.252 18.402 1.00 75.94 236 ASP A C 1
ATOM 1857 O O . ASP A 1 236 ? 28.783 6.130 18.154 1.00 75.94 236 ASP A O 1
ATOM 1861 N N . LEU A 1 237 ? 27.302 7.754 17.714 1.00 71.81 237 LEU A N 1
ATOM 1862 C CA . LEU A 1 237 ? 26.617 7.003 16.655 1.00 71.81 237 LEU A CA 1
ATOM 1863 C C . LEU A 1 237 ? 27.563 6.695 15.479 1.00 71.81 237 LEU A C 1
ATOM 1865 O O . LEU A 1 237 ? 27.568 5.591 14.935 1.00 71.81 237 LEU A O 1
ATOM 1869 N N . LYS A 1 238 ? 28.430 7.645 15.098 1.00 74.94 238 LYS A N 1
ATOM 1870 C CA . LYS A 1 238 ? 29.482 7.423 14.086 1.00 74.94 238 LYS A CA 1
ATOM 1871 C C . LYS A 1 238 ? 30.555 6.443 14.554 1.00 74.94 238 LYS A C 1
ATOM 1873 O O . LYS A 1 238 ? 31.140 5.750 13.718 1.00 74.94 238 LYS A O 1
ATOM 1878 N N . ARG A 1 239 ? 30.859 6.403 15.854 1.00 73.12 239 ARG A N 1
ATOM 1879 C CA . ARG A 1 239 ? 31.817 5.467 16.457 1.00 73.12 239 ARG A CA 1
ATOM 1880 C C . ARG A 1 239 ? 31.247 4.051 16.478 1.00 73.12 239 ARG A C 1
ATOM 1882 O O . ARG A 1 239 ? 31.985 3.120 16.159 1.00 73.12 239 ARG A O 1
ATOM 1889 N N . GLU A 1 240 ? 29.956 3.911 16.758 1.00 69.94 240 GLU A N 1
ATOM 1890 C CA . GLU A 1 240 ? 29.225 2.642 16.736 1.00 69.94 240 GLU A CA 1
ATOM 1891 C C . GLU A 1 240 ? 29.038 2.117 15.300 1.00 69.94 240 GLU A C 1
ATOM 1893 O O . GLU A 1 240 ? 29.317 0.953 15.010 1.00 69.94 240 GLU A O 1
ATOM 1898 N N . LEU A 1 241 ? 28.720 3.004 14.349 1.00 56.91 241 LEU A N 1
ATOM 1899 C CA . LEU A 1 241 ? 28.597 2.694 12.917 1.00 56.91 241 LEU A CA 1
ATOM 1900 C C . LEU A 1 241 ? 29.943 2.604 12.178 1.00 56.91 241 LEU A C 1
ATOM 1902 O O . LEU A 1 241 ? 29.978 2.432 10.953 1.00 56.91 241 LEU A O 1
ATOM 1906 N N . ARG A 1 242 ? 31.081 2.698 12.879 1.00 55.56 242 ARG A N 1
ATOM 1907 C CA . ARG A 1 242 ? 32.412 2.581 12.270 1.00 55.56 242 ARG A CA 1
ATOM 1908 C C . ARG A 1 242 ? 32.703 1.120 11.944 1.00 55.56 242 ARG A C 1
ATOM 1910 O O . ARG A 1 242 ? 33.431 0.424 12.650 1.00 55.56 242 ARG A O 1
ATOM 1917 N N . VAL A 1 243 ? 32.145 0.655 10.829 1.00 62.78 243 VAL A N 1
ATOM 1918 C CA . VAL A 1 243 ? 32.338 -0.704 10.323 1.00 62.78 243 VAL A CA 1
ATOM 1919 C C . VAL A 1 243 ? 33.835 -1.027 10.258 1.00 62.78 243 VAL A C 1
ATOM 1921 O O . VAL A 1 243 ? 34.605 -0.370 9.546 1.00 62.78 243 VAL A O 1
ATOM 1924 N N . ARG A 1 244 ? 34.268 -2.058 11.000 1.00 56.59 244 ARG A N 1
ATOM 1925 C CA . ARG A 1 244 ? 35.641 -2.580 10.932 1.00 56.59 244 ARG A CA 1
ATOM 1926 C C . ARG A 1 244 ? 35.922 -3.032 9.504 1.00 56.59 244 ARG A C 1
ATOM 1928 O O . ARG A 1 244 ? 35.545 -4.130 9.098 1.00 56.59 244 ARG A O 1
ATOM 1935 N N . ARG A 1 245 ? 36.659 -2.211 8.750 1.00 57.62 245 ARG A N 1
ATOM 1936 C CA . ARG A 1 245 ? 37.075 -2.533 7.375 1.00 57.62 245 ARG A CA 1
ATOM 1937 C C . ARG A 1 245 ? 37.840 -3.855 7.263 1.00 57.62 245 ARG A C 1
ATOM 1939 O O . ARG A 1 245 ? 37.836 -4.438 6.187 1.00 57.62 245 ARG A O 1
ATOM 1946 N N . SER A 1 246 ? 38.448 -4.357 8.341 1.00 59.38 246 SER A N 1
ATOM 1947 C CA . SER A 1 246 ? 39.121 -5.664 8.369 1.00 59.38 246 SER A CA 1
ATOM 1948 C C . SER A 1 246 ? 38.171 -6.871 8.313 1.00 59.38 246 SER A C 1
ATOM 1950 O O . SER A 1 246 ? 38.633 -7.958 7.986 1.00 59.38 246 SER A O 1
ATOM 1952 N N . ILE A 1 247 ? 36.872 -6.688 8.594 1.00 56.88 247 ILE A N 1
ATOM 1953 C CA . ILE A 1 247 ? 35.838 -7.746 8.604 1.00 56.88 247 ILE A CA 1
ATOM 1954 C C . ILE A 1 247 ? 34.838 -7.563 7.442 1.00 56.88 247 ILE A C 1
ATOM 1956 O O . ILE A 1 247 ? 34.006 -8.426 7.179 1.00 56.88 247 ILE A O 1
ATOM 1960 N N . LEU A 1 248 ? 34.937 -6.461 6.688 1.00 57.22 248 LEU A N 1
ATOM 1961 C CA . LEU A 1 248 ? 34.150 -6.275 5.471 1.00 57.22 248 LEU A CA 1
ATOM 1962 C C . LEU A 1 248 ? 34.434 -7.402 4.471 1.00 57.22 248 LEU A C 1
ATOM 1964 O O . LEU A 1 248 ? 35.586 -7.737 4.187 1.00 57.22 248 LEU A O 1
ATOM 1968 N N . THR A 1 249 ? 33.370 -7.926 3.867 1.00 57.22 249 THR A N 1
ATOM 1969 C CA . THR A 1 249 ? 33.411 -8.939 2.802 1.00 57.22 249 THR A CA 1
ATOM 1970 C C . THR A 1 249 ? 34.281 -8.527 1.613 1.00 57.22 249 THR A C 1
ATOM 1972 O O . THR A 1 249 ? 34.832 -9.397 0.946 1.00 57.22 249 THR A O 1
ATOM 1975 N N . SER A 1 250 ? 34.482 -7.227 1.372 1.00 56.22 250 SER A N 1
ATOM 1976 C CA . SER A 1 250 ? 35.414 -6.712 0.358 1.00 56.22 250 SER A CA 1
ATOM 1977 C C . SER A 1 250 ? 36.893 -6.891 0.729 1.00 56.22 250 SER A C 1
ATOM 1979 O O . SER A 1 250 ? 37.707 -7.149 -0.153 1.00 56.22 250 SER A O 1
ATOM 1981 N N . SER A 1 251 ? 37.250 -6.829 2.016 1.00 52.31 251 SER A N 1
ATOM 1982 C CA . SER A 1 251 ? 38.608 -7.115 2.509 1.00 52.31 251 SER A CA 1
ATOM 1983 C C . SER A 1 251 ? 38.869 -8.619 2.635 1.00 52.31 251 SER A C 1
ATOM 1985 O O . SER A 1 251 ? 39.990 -9.070 2.405 1.00 52.31 251 SER A O 1
ATOM 1987 N N . LEU A 1 252 ? 37.830 -9.401 2.951 1.00 53.91 252 LEU A N 1
ATOM 1988 C CA . LEU A 1 252 ? 37.880 -10.869 2.992 1.00 53.91 252 LEU A CA 1
ATOM 1989 C C . LEU A 1 252 ? 37.877 -11.488 1.581 1.00 53.91 252 LEU A C 1
ATOM 1991 O O . LEU A 1 252 ? 38.404 -12.578 1.378 1.00 53.91 252 LEU A O 1
ATOM 1995 N N . ARG A 1 253 ? 37.381 -10.752 0.578 1.00 55.16 253 ARG A N 1
ATOM 1996 C CA . ARG A 1 253 ? 37.576 -11.029 -0.852 1.00 55.16 253 ARG A CA 1
ATOM 1997 C C . ARG A 1 253 ? 38.668 -10.144 -1.447 1.00 55.16 253 ARG A C 1
ATOM 1999 O O . ARG A 1 253 ? 38.485 -9.520 -2.490 1.00 55.16 253 ARG A O 1
ATOM 2006 N N . LYS A 1 254 ? 39.855 -10.135 -0.841 1.00 52.78 254 LYS A N 1
ATOM 2007 C CA . LYS A 1 254 ? 41.049 -9.888 -1.653 1.00 52.78 254 LYS A CA 1
ATOM 2008 C C . LYS A 1 254 ? 41.082 -11.021 -2.682 1.00 52.78 254 LYS A C 1
ATOM 2010 O O . LYS A 1 254 ? 41.129 -12.180 -2.282 1.00 52.78 254 LYS A O 1
ATOM 2015 N N . LEU A 1 255 ? 40.924 -10.687 -3.966 1.00 52.78 255 LEU A N 1
ATOM 2016 C CA . LEU A 1 255 ? 40.805 -11.634 -5.078 1.00 52.78 255 LEU A CA 1
ATOM 2017 C C . LEU A 1 255 ? 41.931 -12.679 -5.045 1.00 52.78 255 LEU A C 1
ATOM 2019 O O . LEU A 1 255 ? 42.985 -12.495 -5.647 1.00 52.78 255 LEU A O 1
ATOM 2023 N N . ASN A 1 256 ? 41.669 -13.821 -4.417 1.00 53.34 256 ASN A N 1
ATOM 2024 C CA . ASN A 1 256 ? 42.211 -15.069 -4.906 1.00 53.34 256 ASN A CA 1
ATOM 2025 C C . ASN A 1 256 ? 41.341 -15.422 -6.104 1.00 53.34 256 ASN A C 1
ATOM 2027 O O . ASN A 1 256 ? 40.259 -15.988 -5.961 1.00 53.34 256 ASN A O 1
ATOM 2031 N N . SER A 1 257 ? 41.798 -15.004 -7.287 1.00 57.16 257 SER A N 1
ATOM 2032 C CA . SER A 1 257 ? 41.376 -15.629 -8.535 1.00 57.16 257 SER A CA 1
ATOM 2033 C C . SER A 1 257 ? 41.429 -17.137 -8.311 1.00 57.16 257 SER A C 1
ATOM 2035 O O . SER A 1 257 ? 42.482 -17.663 -7.935 1.00 57.16 257 SER A O 1
ATOM 2037 N N . ALA A 1 258 ? 40.289 -17.813 -8.432 1.00 53.91 258 ALA A N 1
ATOM 2038 C CA . ALA A 1 258 ? 40.258 -19.259 -8.337 1.00 53.91 258 ALA A CA 1
ATOM 2039 C C . ALA A 1 258 ? 41.215 -19.792 -9.406 1.00 53.91 258 ALA A C 1
ATOM 2041 O O . ALA A 1 258 ? 41.020 -19.549 -10.597 1.00 53.91 258 ALA A O 1
ATOM 2042 N N . GLY A 1 259 ? 42.295 -20.447 -8.978 1.00 62.72 259 GLY A N 1
ATOM 2043 C CA . GLY A 1 259 ? 43.256 -21.046 -9.890 1.00 62.72 259 GLY A CA 1
ATOM 2044 C C . GLY A 1 259 ? 42.591 -22.188 -10.643 1.00 62.72 259 GLY A C 1
ATOM 2045 O O . GLY A 1 259 ? 42.634 -23.328 -10.190 1.00 62.72 259 GLY A O 1
ATOM 2046 N N . ASP A 1 260 ? 41.970 -21.884 -11.781 1.00 67.88 260 ASP A N 1
ATOM 2047 C CA . ASP A 1 260 ? 41.447 -22.894 -12.685 1.00 67.88 260 ASP A CA 1
ATOM 2048 C C . ASP A 1 260 ? 42.630 -23.605 -13.359 1.00 67.88 260 ASP A C 1
ATOM 2050 O O . ASP A 1 260 ? 43.398 -23.026 -14.134 1.00 67.88 260 ASP A O 1
ATOM 2054 N N . ASN A 1 261 ? 42.823 -24.876 -13.005 1.00 61.66 261 ASN A N 1
ATOM 2055 C CA . ASN A 1 261 ? 43.867 -25.721 -13.571 1.00 61.66 261 ASN A CA 1
ATOM 2056 C C . ASN A 1 261 ? 43.406 -26.459 -14.838 1.00 61.66 261 ASN A C 1
ATOM 2058 O O . ASN A 1 261 ? 44.108 -27.354 -15.312 1.00 61.66 261 ASN A O 1
ATOM 2062 N N . ARG A 1 262 ? 42.242 -26.112 -15.401 1.00 68.75 262 ARG A N 1
ATOM 2063 C CA . ARG A 1 262 ? 41.752 -26.710 -16.642 1.00 68.75 262 ARG A CA 1
ATOM 2064 C C . ARG A 1 262 ? 42.683 -26.326 -17.791 1.00 68.75 262 ARG A C 1
ATOM 2066 O O . ARG A 1 262 ? 42.855 -25.162 -18.140 1.00 68.75 262 ARG A O 1
ATOM 2073 N N . THR A 1 263 ? 43.311 -27.330 -18.395 1.00 59.47 263 THR A N 1
ATOM 2074 C CA . THR A 1 263 ? 44.359 -27.172 -19.418 1.00 59.47 263 THR A CA 1
ATOM 2075 C C . THR A 1 263 ? 43.895 -26.336 -20.617 1.00 59.47 263 THR A C 1
ATOM 2077 O O . THR A 1 263 ? 44.703 -25.640 -21.228 1.00 59.47 263 THR A O 1
ATOM 2080 N N . SER A 1 264 ? 42.588 -26.341 -20.904 1.00 66.06 264 SER A N 1
ATOM 2081 C CA . SER A 1 264 ? 41.961 -25.592 -21.996 1.00 66.06 264 SER A CA 1
ATOM 2082 C C . SER A 1 264 ? 41.944 -24.072 -21.791 1.00 66.06 264 SER A C 1
ATOM 2084 O O . SER A 1 264 ? 42.088 -23.331 -22.762 1.00 66.06 264 SER A O 1
ATOM 2086 N N . SER A 1 265 ? 41.781 -23.579 -20.556 1.00 57.78 265 SER A N 1
ATOM 2087 C CA . SER A 1 265 ? 41.725 -22.131 -20.290 1.00 57.78 265 SER A CA 1
ATOM 2088 C C . SER A 1 265 ? 43.123 -21.504 -20.337 1.00 57.78 265 SER A C 1
ATOM 2090 O O . SER A 1 265 ? 43.304 -20.425 -20.904 1.00 57.78 265 SER A O 1
ATOM 2092 N N . LYS A 1 266 ? 44.146 -22.234 -19.871 1.00 67.69 266 LYS A N 1
ATOM 2093 C CA . LYS A 1 266 ? 45.559 -21.832 -19.989 1.00 67.69 266 LYS A CA 1
ATOM 2094 C C . LYS A 1 266 ? 46.046 -21.817 -21.439 1.00 67.69 266 LYS A C 1
ATOM 2096 O O . LYS A 1 266 ? 46.736 -20.881 -21.835 1.00 67.69 266 LYS A O 1
ATOM 2101 N N . SER A 1 267 ? 45.672 -22.811 -22.249 1.00 69.75 267 SER A N 1
ATOM 2102 C CA . SER A 1 267 ? 46.119 -22.888 -23.646 1.00 69.75 267 SER A CA 1
ATOM 2103 C C . SER A 1 267 ? 45.533 -21.775 -24.515 1.00 69.75 267 SER A C 1
ATOM 2105 O O . SER A 1 267 ? 46.252 -21.194 -25.324 1.00 69.75 267 SER A O 1
ATOM 2107 N N . ILE A 1 268 ? 44.252 -21.441 -24.330 1.00 78.50 268 ILE A N 1
ATOM 2108 C CA . ILE A 1 268 ? 43.580 -20.389 -25.108 1.00 78.50 268 ILE A CA 1
ATOM 2109 C C . ILE A 1 268 ? 44.100 -19.001 -24.716 1.00 78.50 268 ILE A C 1
ATOM 2111 O O . ILE A 1 268 ? 44.383 -18.188 -25.596 1.00 78.50 268 ILE A O 1
ATOM 2115 N N . GLY A 1 269 ? 44.310 -18.749 -23.419 1.00 79.75 269 GLY A N 1
ATOM 2116 C CA . GLY A 1 269 ? 44.885 -17.486 -22.948 1.00 79.75 269 GLY A CA 1
ATOM 2117 C C . GLY A 1 269 ? 46.309 -17.250 -23.461 1.00 79.75 269 GLY A C 1
ATOM 2118 O O . GLY A 1 269 ? 46.624 -16.162 -23.943 1.00 79.75 269 GLY A O 1
ATOM 2119 N N . ILE A 1 270 ? 47.160 -18.282 -23.430 1.00 85.00 270 ILE A N 1
ATOM 2120 C CA . ILE A 1 270 ? 48.537 -18.194 -23.939 1.00 85.00 270 ILE A CA 1
ATOM 2121 C C . ILE A 1 270 ? 48.549 -18.022 -25.465 1.00 85.00 270 ILE A C 1
ATOM 2123 O O . ILE A 1 270 ? 49.309 -17.201 -25.976 1.00 85.00 270 ILE A O 1
ATOM 2127 N N . ALA A 1 271 ? 47.683 -18.727 -26.201 1.00 87.25 271 ALA A N 1
ATOM 2128 C CA . ALA A 1 271 ? 47.584 -18.581 -27.653 1.00 87.25 271 ALA A CA 1
ATOM 2129 C C . ALA A 1 271 ? 47.160 -17.160 -28.068 1.00 87.25 271 ALA A C 1
ATOM 2131 O O . ALA A 1 271 ? 47.762 -16.579 -28.972 1.00 87.25 271 ALA A O 1
ATOM 2132 N N . ALA A 1 272 ? 46.181 -16.570 -27.374 1.00 87.69 272 ALA A N 1
ATOM 2133 C CA . ALA A 1 272 ? 45.743 -15.196 -27.622 1.00 87.69 272 ALA A CA 1
ATOM 2134 C C . ALA A 1 272 ? 46.852 -14.171 -27.320 1.00 87.69 272 ALA A C 1
ATOM 2136 O O . ALA A 1 272 ? 47.068 -13.243 -28.102 1.00 87.69 272 ALA A O 1
ATOM 2137 N N . ALA A 1 273 ? 47.600 -14.365 -26.229 1.00 92.88 273 ALA A N 1
ATOM 2138 C CA . ALA A 1 273 ? 48.726 -13.500 -25.880 1.00 92.88 273 ALA A CA 1
ATOM 2139 C C . ALA A 1 273 ? 49.854 -13.568 -26.924 1.00 92.88 273 ALA A C 1
ATOM 2141 O O . ALA A 1 273 ? 50.364 -12.532 -27.350 1.00 92.88 273 ALA A O 1
ATOM 2142 N N . ILE A 1 274 ? 50.208 -14.771 -27.390 1.00 93.69 274 ILE A N 1
ATOM 2143 C CA . ILE A 1 274 ? 51.224 -14.961 -28.437 1.00 93.69 274 ILE A CA 1
ATOM 2144 C C . ILE A 1 274 ? 50.776 -14.308 -29.751 1.00 93.69 274 ILE A C 1
ATOM 2146 O O . ILE A 1 274 ? 51.572 -13.628 -30.397 1.00 93.69 274 ILE A O 1
ATOM 2150 N N . PHE A 1 275 ? 49.503 -14.457 -30.129 1.00 94.12 275 PHE A N 1
ATOM 2151 C CA . PHE A 1 275 ? 48.959 -13.835 -31.335 1.00 94.12 275 PHE A CA 1
ATOM 2152 C C . PHE A 1 275 ? 49.066 -12.304 -31.292 1.00 94.12 275 PHE A C 1
ATOM 2154 O O . PHE A 1 275 ? 49.545 -11.694 -32.248 1.00 94.12 275 PHE A O 1
ATOM 2161 N N . LEU A 1 276 ? 48.705 -11.682 -30.165 1.00 94.44 276 LEU A N 1
ATOM 2162 C CA . LEU A 1 276 ? 48.830 -10.232 -29.991 1.00 94.44 276 LEU A CA 1
ATOM 2163 C C . LEU A 1 276 ? 50.285 -9.757 -30.079 1.00 94.44 276 LEU A C 1
ATOM 2165 O O . LEU A 1 276 ? 50.557 -8.749 -30.731 1.00 94.44 276 LEU A O 1
ATOM 2169 N N . ILE A 1 277 ? 51.228 -10.497 -29.490 1.00 95.56 277 ILE A N 1
ATOM 2170 C CA . ILE A 1 277 ? 52.659 -10.168 -29.572 1.00 95.56 277 ILE A CA 1
ATOM 2171 C C . ILE A 1 277 ? 53.143 -10.217 -31.025 1.00 95.56 277 ILE A C 1
ATOM 2173 O O . ILE A 1 277 ? 53.829 -9.298 -31.469 1.00 95.56 277 ILE A O 1
ATOM 2177 N N . ILE A 1 278 ? 52.752 -11.239 -31.791 1.00 95.88 278 ILE A N 1
ATOM 2178 C CA . ILE A 1 278 ? 53.134 -11.365 -33.206 1.00 95.88 278 ILE A CA 1
ATOM 2179 C C . ILE A 1 278 ? 52.606 -10.180 -34.022 1.00 95.88 278 ILE A C 1
ATOM 2181 O O . ILE A 1 278 ? 53.358 -9.597 -34.803 1.00 95.88 278 ILE A O 1
ATOM 2185 N N . VAL A 1 279 ? 51.345 -9.784 -33.819 1.00 96.00 279 VAL A N 1
ATOM 2186 C CA . VAL A 1 279 ? 50.747 -8.632 -34.514 1.00 96.00 279 VAL A CA 1
ATOM 2187 C C . VAL A 1 279 ? 51.514 -7.345 -34.201 1.00 96.00 279 VAL A C 1
ATOM 2189 O O . VAL A 1 279 ? 51.865 -6.602 -35.116 1.00 96.00 279 VAL A O 1
ATOM 2192 N N . VAL A 1 280 ? 51.843 -7.105 -32.929 1.00 95.88 280 VAL A N 1
ATOM 2193 C CA . VAL A 1 280 ? 52.618 -5.925 -32.516 1.00 95.88 280 VAL A CA 1
ATOM 2194 C C . VAL A 1 280 ? 54.023 -5.943 -33.124 1.00 95.88 280 VAL A C 1
ATOM 2196 O O . VAL A 1 280 ? 54.475 -4.931 -33.660 1.00 95.88 280 VAL A O 1
ATOM 2199 N N . CYS A 1 281 ? 54.705 -7.091 -33.118 1.00 95.25 281 CYS A N 1
ATOM 2200 C CA . CYS A 1 281 ? 56.020 -7.229 -33.742 1.00 95.25 281 CYS A CA 1
ATOM 2201 C C . CYS A 1 281 ? 55.982 -6.967 -35.254 1.00 95.25 281 CYS A C 1
ATOM 2203 O O . CYS A 1 281 ? 56.897 -6.332 -35.779 1.00 95.25 281 CYS A O 1
ATOM 2205 N N . LEU A 1 282 ? 54.933 -7.410 -35.954 1.00 95.50 282 LEU A N 1
ATOM 2206 C CA . LEU A 1 282 ? 54.760 -7.149 -37.385 1.00 95.50 282 LEU A CA 1
ATOM 2207 C C . LEU A 1 282 ? 54.555 -5.659 -37.676 1.00 95.50 282 LEU A C 1
ATOM 2209 O O . LEU A 1 282 ? 55.167 -5.143 -38.609 1.00 95.50 282 LEU A O 1
ATOM 2213 N N . ILE A 1 283 ? 53.759 -4.959 -36.863 1.00 94.69 283 ILE A N 1
ATOM 2214 C CA . ILE A 1 283 ? 53.569 -3.505 -36.989 1.00 94.69 283 ILE A CA 1
ATOM 2215 C C . ILE A 1 283 ? 54.911 -2.782 -36.822 1.00 94.69 283 ILE A C 1
ATOM 2217 O O . ILE A 1 283 ? 55.307 -2.006 -37.691 1.00 94.69 283 ILE A O 1
ATOM 2221 N N . ILE A 1 284 ? 55.662 -3.111 -35.766 1.00 94.75 284 ILE A N 1
ATOM 2222 C CA . ILE A 1 284 ? 56.980 -2.515 -35.510 1.00 94.75 284 ILE A CA 1
ATOM 2223 C C . ILE A 1 284 ? 57.948 -2.803 -36.667 1.00 94.75 284 ILE A C 1
ATOM 2225 O O . ILE A 1 284 ? 58.695 -1.920 -37.090 1.00 94.75 284 ILE A O 1
ATOM 2229 N N . LEU A 1 285 ? 57.938 -4.020 -37.219 1.00 93.50 285 LEU A N 1
ATOM 2230 C CA . LEU A 1 285 ? 58.800 -4.382 -38.345 1.00 93.50 285 LEU A CA 1
ATOM 2231 C C . LEU 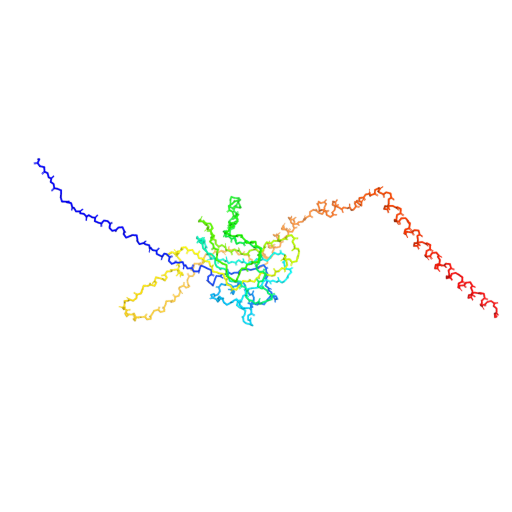A 1 285 ? 58.474 -3.555 -39.599 1.00 93.50 285 LEU A C 1
ATOM 2233 O O . LEU A 1 285 ? 59.388 -3.066 -40.268 1.00 93.50 285 LEU A O 1
ATOM 2237 N N . LEU A 1 286 ? 57.188 -3.371 -39.907 1.00 90.06 286 LEU A N 1
ATOM 2238 C CA . LEU A 1 286 ? 56.741 -2.546 -41.031 1.00 90.06 286 LEU A CA 1
ATOM 2239 C C . LEU A 1 286 ? 57.159 -1.079 -40.856 1.00 90.06 286 LEU A C 1
ATOM 2241 O O . LEU A 1 286 ? 57.637 -0.461 -41.815 1.00 90.06 286 LEU A O 1
ATOM 2245 N N . ASP A 1 287 ? 57.073 -0.550 -39.636 1.00 89.81 287 ASP A N 1
ATOM 2246 C CA . ASP A 1 287 ? 57.535 0.801 -39.311 1.00 89.81 287 ASP A CA 1
ATOM 2247 C C . ASP A 1 287 ? 59.055 0.943 -39.471 1.00 89.81 287 ASP A C 1
ATOM 2249 O O . ASP A 1 287 ? 59.533 1.909 -40.075 1.00 89.81 287 ASP A O 1
ATOM 2253 N N . LEU A 1 288 ? 59.840 -0.048 -39.033 1.00 89.88 288 LEU A N 1
ATOM 2254 C CA . LEU A 1 288 ? 61.296 -0.056 -39.219 1.00 89.88 288 LEU A CA 1
ATOM 2255 C C . LEU A 1 288 ? 61.696 -0.120 -40.701 1.00 89.88 288 LEU A C 1
ATOM 2257 O O . LEU A 1 288 ? 62.639 0.563 -41.119 1.00 89.88 288 LEU A O 1
ATOM 2261 N N . ILE A 1 289 ? 60.974 -0.892 -41.520 1.00 89.44 289 ILE A N 1
ATOM 2262 C CA . ILE A 1 289 ? 61.189 -0.949 -42.973 1.00 89.44 289 ILE A CA 1
ATOM 2263 C C . ILE A 1 289 ? 60.877 0.411 -43.612 1.00 89.44 289 ILE A C 1
ATOM 2265 O O . ILE A 1 289 ? 61.674 0.903 -44.423 1.00 89.44 289 ILE A O 1
ATOM 2269 N N . ARG A 1 290 ? 59.775 1.067 -43.216 1.00 84.75 290 ARG A N 1
ATOM 2270 C CA . ARG A 1 290 ? 59.447 2.423 -43.687 1.00 84.75 290 ARG A CA 1
ATOM 2271 C C . ARG A 1 290 ? 60.512 3.441 -43.292 1.00 84.75 290 ARG A C 1
ATOM 2273 O O . ARG A 1 290 ? 60.955 4.209 -44.147 1.00 84.75 290 ARG A O 1
ATOM 2280 N N . LEU A 1 291 ? 60.987 3.418 -42.048 1.00 80.38 291 LEU A N 1
ATOM 2281 C CA . LEU A 1 291 ? 62.050 4.312 -41.579 1.00 80.38 291 LEU A CA 1
ATOM 2282 C C . LEU A 1 291 ? 63.361 4.097 -42.346 1.00 80.38 291 LEU A C 1
ATOM 2284 O O . LEU A 1 291 ? 64.018 5.068 -42.731 1.00 80.38 291 LEU A O 1
ATOM 2288 N N . LYS A 1 292 ? 63.731 2.842 -42.634 1.00 82.12 292 LYS A N 1
ATOM 2289 C CA . LYS A 1 292 ? 64.922 2.526 -43.435 1.00 82.12 292 LYS A CA 1
ATOM 2290 C C . LYS A 1 292 ? 64.785 3.032 -44.876 1.00 82.12 292 LYS A C 1
ATOM 2292 O O . LYS A 1 292 ? 65.726 3.636 -45.385 1.00 82.12 292 LYS A O 1
ATOM 2297 N N . SER A 1 293 ? 63.618 2.860 -45.503 1.00 74.94 293 SER A N 1
ATOM 2298 C CA . SER A 1 293 ? 63.324 3.378 -46.850 1.00 74.94 293 SER A CA 1
ATOM 2299 C C . SER A 1 293 ? 63.438 4.909 -46.923 1.00 74.94 293 SER A C 1
ATOM 2301 O O . SER A 1 293 ? 64.081 5.448 -47.827 1.00 74.94 293 SER A O 1
ATOM 2303 N N . ILE A 1 294 ? 62.910 5.619 -45.920 1.00 74.00 294 ILE A N 1
ATOM 2304 C CA . ILE A 1 294 ? 63.009 7.085 -45.813 1.00 74.00 294 ILE A CA 1
ATOM 2305 C C . ILE A 1 294 ? 64.469 7.531 -45.631 1.00 74.00 294 ILE A C 1
ATOM 2307 O O . ILE A 1 294 ? 64.909 8.503 -46.247 1.00 74.00 294 ILE A O 1
ATOM 2311 N N . LYS A 1 295 ? 65.256 6.805 -44.826 1.00 69.94 295 LYS A N 1
ATOM 2312 C CA . LYS A 1 295 ? 66.669 7.129 -44.573 1.00 69.94 295 LYS A CA 1
ATOM 2313 C C . LYS A 1 295 ? 67.563 6.891 -45.800 1.00 69.94 295 LYS A C 1
ATOM 2315 O O . LYS A 1 295 ? 68.515 7.640 -45.995 1.00 69.94 295 LYS A O 1
ATOM 2320 N N . VAL A 1 296 ? 67.246 5.899 -46.639 1.00 69.50 296 VAL A N 1
ATOM 2321 C CA . VAL A 1 296 ? 67.938 5.645 -47.921 1.00 69.50 296 VAL A CA 1
ATOM 2322 C C . VAL A 1 296 ? 67.631 6.743 -48.947 1.00 69.50 296 VAL A C 1
ATOM 2324 O O . VAL A 1 296 ? 68.557 7.246 -49.583 1.00 69.50 296 VAL A O 1
ATOM 2327 N N . LYS A 1 297 ? 66.372 7.197 -49.044 1.00 61.88 297 LYS A N 1
ATOM 2328 C CA . LYS A 1 297 ? 65.987 8.328 -49.912 1.00 61.88 297 LYS A CA 1
ATOM 2329 C C . LYS A 1 297 ? 66.648 9.658 -49.521 1.00 61.88 297 LYS A C 1
ATOM 2331 O O . LYS A 1 297 ? 66.878 10.492 -50.384 1.00 61.88 297 LYS A O 1
ATOM 2336 N N . ARG A 1 298 ? 66.992 9.861 -48.242 1.00 59.44 298 ARG A N 1
ATOM 2337 C CA . ARG A 1 298 ? 67.727 11.058 -47.774 1.00 59.44 298 ARG A CA 1
ATOM 2338 C C . ARG A 1 298 ? 69.233 11.048 -48.062 1.00 59.44 298 ARG A C 1
ATOM 2340 O O . ARG A 1 298 ? 69.844 12.098 -47.957 1.00 59.44 298 ARG A O 1
ATOM 2347 N N . LYS A 1 299 ? 69.840 9.897 -48.375 1.00 57.47 299 LYS A N 1
ATOM 2348 C CA . LYS A 1 299 ? 71.281 9.781 -48.690 1.00 57.47 299 LYS A CA 1
ATOM 2349 C C . LYS A 1 299 ? 71.600 9.876 -50.190 1.00 57.47 299 LYS A C 1
ATOM 2351 O O . LYS A 1 299 ? 72.759 9.751 -50.560 1.00 57.47 299 LYS A O 1
ATOM 2356 N N . THR A 1 300 ? 70.584 10.019 -51.038 1.00 54.97 300 THR A N 1
ATOM 2357 C CA . THR A 1 300 ? 70.691 10.016 -52.510 1.00 54.97 300 THR A CA 1
ATOM 2358 C C . THR A 1 300 ? 70.419 11.390 -53.142 1.00 54.97 300 THR A C 1
ATOM 2360 O O . THR A 1 300 ? 70.190 11.467 -54.344 1.00 54.97 300 THR A O 1
ATOM 2363 N N . PHE A 1 301 ? 70.487 12.457 -52.340 1.00 49.78 301 PHE A N 1
ATOM 2364 C CA . PHE A 1 301 ? 70.525 13.857 -52.769 1.00 49.78 301 PHE A CA 1
ATOM 2365 C C . PHE A 1 301 ? 71.802 14.515 -52.254 1.00 49.78 301 PHE A C 1
ATOM 2367 O O . PHE A 1 301 ? 72.198 14.173 -51.114 1.00 49.78 301 PHE A O 1
#

InterPro domains:
  IPR000421 Coagulation factor 5/8, C-terminal domain [PS50022] (16-180)
  IPR006585 Fucolectin tachylectin-4 pentraxin-1 [SM00607] (23-188)
  IPR008979 Galactose-binding-like domain superfamily [SSF49785] (18-180)
  IPR051941 Blood Group Antigen-Binding Lectin [PTHR45713] (24-213)

Secondary structure (DSSP, 8-state):
----------------------EEETTTT-EEEES--GGG-GGG-GGGGGSS-----B-SSB-SEEPPTT-SS-EEEEEEEEEEE--EEEEE----TTTGGGSEEEEEEEE----SSHHHHTT-PPEEEEEEEEE--SEEEEEPPTT-EEEEEEEEE---S-TTTTTPPPEESEEEEEEE--TTSTTT----------------------------------HHHHHHHHHHHHHHHHHHT---TTTSHHHHT---------HHHHHHHHHHHHHHHHHHHHHHHHHHHHHHHHHHHTT--

=== Feature glossary ===
Key to the feature types in this record:

— What the protein is —

Primary structure: the covalent order of the twenty standard amino acids along the backbone. Two proteins with the same sequence will (almost always) fold to the same structure; two with 30% identity often share a fold but not the details.

Database cross-references. InterPro integrates a dozen domain/family signature databases into unified entries with residue-range hits. GO terms attach function/process/location labels with evidence codes. CATH codes position the fold in a four-level structural taxonomy. Organism is the NCBI-taxonomy species name.

— Where its atoms are —

The mmCIF block holds the 3D Cartesian coordinates of each backbone atom (N, Cα, C, O) in ångströms. mmCIF is the PDB's canonical archive format — a tagged-loop text representation of the atomic model.

Six rendered views show the 3D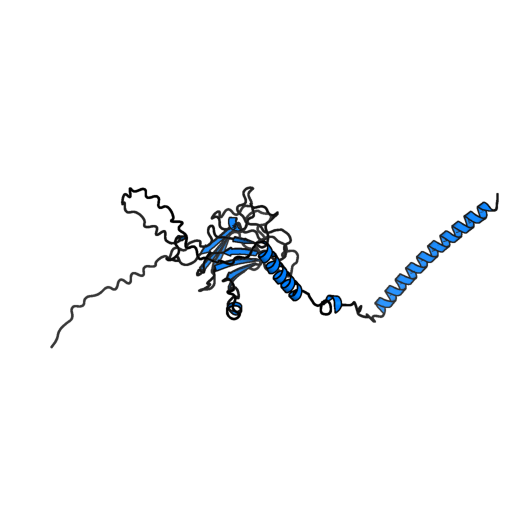 structure from the faces of a cube — i.e. along ±x, ±y, ±z. Rendering representation is drawn randomly per protein from cartoon (secondary-structure ribbons), sticks (backbone bonds), or molecular surface; coloring is either N→C rainbow (blue at the N-terminus through red at the C-terminus) or one color per chain.

— Local backbone conformation —

DSSP 8-state secondary structure assigns each residue one of H (α-helix), G (3₁₀-helix), I (π-helix), E (extended β-strand), B (isolated β-bridge), T (hydrogen-bonded turn), S (bend), or '-' (coil). The assignment is computed from backbone hydrogen-bond geometry via the Kabsch–Sander algorithm.

P-SEA three-state annotation labels each residue as helix, strand, or coil based purely on the geometry of the Cα trace. It serves as a fallback when the full backbone (and thus DSSP) is unavailable.

The φ/ψ torsion pair specifies the backbone conformation at each residue. φ rotates about the N–Cα bond, ψ about the Cα–C bond. Steric clashes forbid most of the (φ, ψ) plane — the allowed regions (α-helix basin, β-sheet basin, left-handed helix) are the Ramachandran-allowed regions.

— Global shape and packing —

The geometric summary reports three shape descriptors. Rg (radius of gyration) measures how spread out the Cα atoms are about their centre of mass; compact globular proteins have small Rg, elongated or unfolded ones large. Cα contacts (<8 Å, |i−j|>4) count long-range residue pairs in spatial proximity — high for tightly packed folds, near zero for rods or random coil. The bounding-box extents give the protein's footprint along x, y, z in Å.

Accessible surface area quantifies burial. A residue with SASA near zero is packed into the hydrophobic core; one with SASA >100 Å² sits on the surface. Computed here via the Shrake–Rupley numerical algorithm with a 1.4 Å probe.

Plot images: a contact map (which residues are close in 3D, as an N×N binary image), a Ramachandran scatter (backbone torsion angles, revealing secondary-structure composition at a glance), and — for AlphaFold structures — a PAE heatmap (pairwise prediction confidence).

— Structural neighborhood —

The Foldseek 3Di string encodes local tertiary geometry as a 20-letter alphabet — one character per residue — derived from the relative positions of nearby Cα atoms. Unlike the amino-acid sequence, 3Di is a direct function of the 3D structure, so two proteins with the same fold have similar 3Di strings even at low sequence identity.

Nearest PDB neighbors are the top structural matches found by Foldseek when searching this structure against the entire Protein Data Bank. Each hit reports a TM-score (0 to 1; >0.5 almost always implies the same fold) and an E-value. These are *structural* homologs — they may share no detectable sequence similarity.

— Confidence and disorder —

For AlphaFold models, the B-factor field carries pLDDT — the model's own estimate of local accuracy on a 0–100 scale. Regions with pLDDT<50 should be treated as essentially unmodeled; they often correspond to intrinsically disordered segments.

B-factor (Debye–Waller factor) reflects atomic displacement in the crystal lattice. It is an experimental observable (units Å²), not a prediction; low values mean the atom is pinned down, high values mean it moves or is heterogeneous across the crystal.

Predicted aligned error is AlphaFold's pairwise confidence. Unlike pLDDT (per-residue), PAE is per-residue-pair and captures whether two parts of the structure are correctly placed relative to each other. Units are ångströms of expected positional error.